Protein AF-A0A150NIN3-F1 (afdb_monomer)

pLDDT: mean 86.8, std 12.87, range [35.53, 97.94]

Radius of gyration: 21.95 Å; Cα contacts (8 Å, |Δi|>4): 196; chains: 1; bounding box: 50×35×61 Å

Foldseek 3Di:
DADPAVLLLLVVLCVVLVHQLCQLQPPLDDSVQSVCRNVVNDDDDPVSVVSSVVSSPDDPVVVVVSVLVNPPVSVLVVQLVVCVVVVNLVSNDVSLPDCVVDPDNLVSLLSVLSSDDLPDEPVRDDPVNVVSLVVLLVVLVVDLEDDPVNLSSLLSNLSRLYPPDDVVSLVSVLNRLLVQLVVCVPDDPVSNLSSLVSLLSSLVSCVSVVVPVVSVVSVVSSVVSCVPVDPPPNVVDPSPD

Structure (mmCIF, N/CA/C/O backbone):
data_AF-A0A150NIN3-F1
#
_entry.id   AF-A0A150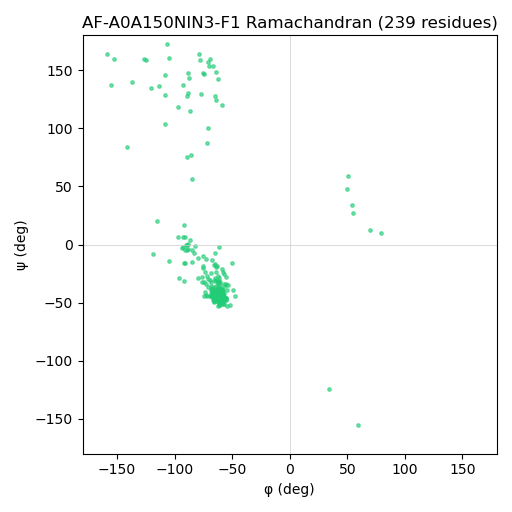NIN3-F1
#
loop_
_atom_site.group_PDB
_atom_site.id
_atom_site.type_symbol
_atom_site.label_atom_id
_atom_site.label_alt_id
_atom_site.label_comp_id
_atom_site.label_asym_id
_atom_site.label_entity_id
_atom_site.label_seq_id
_atom_site.pdbx_PDB_ins_code
_atom_site.Cartn_x
_atom_site.Cartn_y
_atom_site.Cartn_z
_atom_site.occupancy
_atom_site.B_iso_or_equiv
_atom_site.auth_seq_id
_atom_site.auth_comp_id
_atom_site.auth_asym_id
_atom_site.auth_atom_id
_atom_site.pdbx_PDB_model_num
ATOM 1 N N . MET A 1 1 ? -6.132 15.977 18.194 1.00 49.28 1 MET A N 1
ATOM 2 C CA . MET A 1 1 ? -5.987 15.068 19.347 1.00 49.28 1 MET A CA 1
ATOM 3 C C . MET A 1 1 ? -5.179 13.887 18.845 1.00 49.28 1 MET A C 1
ATOM 5 O O . MET A 1 1 ? -5.586 13.279 17.862 1.00 49.28 1 MET A O 1
ATOM 9 N N . GLU A 1 2 ? -3.989 13.684 19.393 1.00 56.25 2 GLU A N 1
ATOM 10 C CA . GLU A 1 2 ? -3.087 12.589 19.027 1.00 56.25 2 GLU A CA 1
ATOM 11 C C . GLU A 1 2 ? -3.489 11.382 19.880 1.00 56.25 2 GLU A C 1
ATOM 13 O O . GLU A 1 2 ? -3.460 11.487 21.107 1.00 56.25 2 GLU A O 1
ATOM 18 N N . PHE A 1 3 ? -3.983 10.306 19.259 1.00 65.06 3 PHE A N 1
ATOM 19 C CA . PHE A 1 3 ? -4.391 9.119 20.005 1.00 65.06 3 PHE A CA 1
ATOM 20 C C . PHE A 1 3 ? -3.196 8.183 20.138 1.00 65.06 3 PHE A C 1
ATOM 22 O O . PHE A 1 3 ? -2.552 7.840 19.150 1.00 65.06 3 PHE A O 1
ATOM 29 N N . LYS A 1 4 ? -2.895 7.767 21.364 1.00 74.69 4 LYS A N 1
ATOM 30 C CA . LYS A 1 4 ? -1.796 6.837 21.662 1.00 74.69 4 LYS A CA 1
ATOM 31 C C . LYS A 1 4 ? -2.254 5.385 21.638 1.00 74.69 4 LYS A C 1
ATOM 33 O O . LYS A 1 4 ? -1.429 4.474 21.581 1.00 74.69 4 LYS A O 1
ATOM 38 N N . HIS A 1 5 ? -3.567 5.161 21.686 1.00 84.06 5 HIS A N 1
ATOM 39 C CA . HIS A 1 5 ? -4.160 3.835 21.771 1.00 84.06 5 HIS A CA 1
ATOM 40 C C . HIS A 1 5 ? -5.364 3.704 20.835 1.00 84.06 5 HIS A C 1
ATOM 42 O O . HIS A 1 5 ? -6.213 4.589 20.777 1.00 84.06 5 HIS A O 1
ATOM 48 N N . TYR A 1 6 ? -5.499 2.549 20.171 1.00 86.81 6 TYR A N 1
ATOM 49 C CA . TYR A 1 6 ? -6.629 2.258 19.275 1.00 86.81 6 TYR A CA 1
ATOM 50 C C . TYR A 1 6 ? -8.004 2.414 19.942 1.00 86.81 6 TYR A C 1
ATOM 52 O O . TYR A 1 6 ? -8.983 2.739 19.273 1.00 86.81 6 TYR A O 1
ATOM 60 N N . GLY A 1 7 ? -8.089 2.224 21.261 1.00 91.75 7 GLY A N 1
ATOM 61 C CA . GLY A 1 7 ? -9.324 2.457 22.002 1.00 91.75 7 GLY A CA 1
ATOM 62 C C . GLY A 1 7 ? -9.798 3.910 21.949 1.00 91.75 7 GLY A C 1
ATOM 63 O O . GLY A 1 7 ? -10.998 4.154 21.893 1.00 91.75 7 GLY A O 1
ATOM 64 N N . GLU A 1 8 ? -8.897 4.884 21.877 1.00 90.50 8 GLU A N 1
ATOM 65 C CA . GLU A 1 8 ? -9.279 6.297 21.805 1.00 90.50 8 GLU A CA 1
ATOM 66 C C . GLU A 1 8 ? -9.887 6.647 20.427 1.00 90.50 8 GLU A C 1
ATOM 68 O O . GLU A 1 8 ? -10.767 7.505 20.330 1.00 90.50 8 GLU A O 1
ATOM 73 N N . ILE A 1 9 ? -9.503 5.918 19.369 1.00 88.56 9 ILE A N 1
ATOM 74 C CA . ILE A 1 9 ? -10.160 5.983 18.051 1.00 88.56 9 ILE A CA 1
ATOM 75 C C . ILE A 1 9 ? -11.582 5.422 18.148 1.00 88.56 9 ILE A C 1
ATOM 77 O O . ILE A 1 9 ? -12.529 6.057 17.686 1.00 88.56 9 ILE A O 1
ATOM 81 N N . VAL A 1 10 ? -11.747 4.267 18.801 1.00 92.12 10 VAL A N 1
ATOM 82 C CA . VAL A 1 10 ? -13.060 3.649 19.061 1.00 92.12 10 VAL A CA 1
ATOM 83 C C . VAL 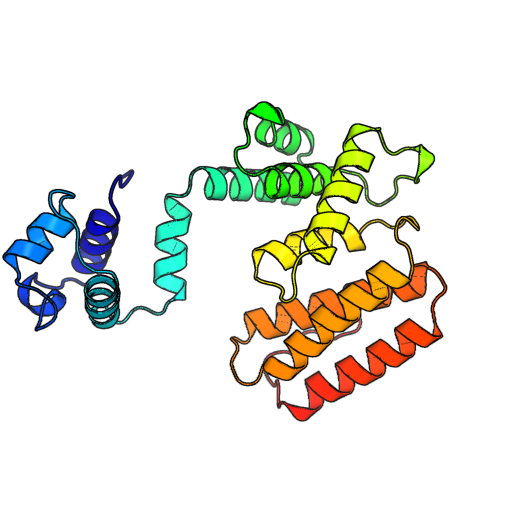A 1 10 ? -13.957 4.580 19.880 1.00 92.12 10 VAL A C 1
ATOM 85 O O . VAL A 1 10 ? -15.124 4.757 19.534 1.00 92.12 10 VAL A O 1
ATOM 88 N N . TYR A 1 11 ? -13.405 5.251 20.894 1.00 93.62 11 TYR A N 1
ATOM 89 C CA . TYR A 1 11 ? -14.106 6.277 21.665 1.00 93.62 11 TYR A CA 1
ATOM 90 C C . TYR A 1 11 ? -14.618 7.394 20.762 1.00 93.62 11 TYR A C 1
ATOM 92 O O . TYR A 1 11 ? -15.801 7.730 20.817 1.00 93.62 11 TYR A O 1
ATOM 100 N N . LYS A 1 12 ? -13.740 7.954 19.920 1.00 90.62 12 LYS A N 1
ATOM 101 C CA . LYS A 1 12 ? -14.103 9.038 19.007 1.00 90.62 12 LYS A CA 1
ATOM 102 C C . LYS A 1 12 ? -15.236 8.616 18.077 1.00 90.62 12 LYS A C 1
ATOM 104 O O . LYS A 1 12 ? -16.255 9.295 18.043 1.00 90.62 12 LYS A O 1
ATOM 109 N N . ILE A 1 13 ? -15.103 7.471 17.409 1.00 91.50 13 ILE A N 1
ATOM 110 C CA . ILE A 1 13 ? -16.146 6.933 16.525 1.00 91.50 13 ILE A CA 1
ATOM 111 C C . ILE A 1 13 ? -17.472 6.789 17.280 1.00 91.50 13 ILE A C 1
ATOM 113 O O . ILE A 1 13 ? -18.515 7.236 16.804 1.00 91.50 13 ILE A O 1
ATOM 117 N N . ARG A 1 14 ? -17.441 6.196 18.479 1.00 94.62 14 ARG A N 1
ATOM 118 C CA . ARG A 1 14 ? -18.637 6.003 19.302 1.00 94.62 14 ARG A CA 1
ATOM 119 C C . ARG A 1 14 ? -19.306 7.333 19.656 1.00 94.62 14 ARG A C 1
ATOM 121 O O . ARG A 1 14 ? -20.534 7.410 19.642 1.00 94.62 14 ARG A O 1
ATOM 128 N N . GLN A 1 15 ? -18.519 8.362 19.988 1.00 94.81 15 GLN A N 1
ATOM 129 C CA . GLN A 1 15 ? -19.029 9.712 20.251 1.00 94.81 15 GLN A CA 1
ATOM 130 C C . GLN A 1 15 ? -19.624 10.351 18.994 1.00 94.81 15 GLN A C 1
ATOM 132 O O . GLN A 1 15 ? -20.746 10.844 19.058 1.00 94.81 15 GLN A O 1
ATOM 137 N N . ASP A 1 16 ? -18.937 10.272 17.855 1.00 91.75 16 ASP A N 1
ATOM 138 C CA . ASP A 1 16 ? -19.404 10.826 16.577 1.00 91.75 16 ASP A CA 1
ATOM 139 C C . ASP A 1 16 ? -20.727 10.172 16.123 1.00 91.75 16 ASP A C 1
ATOM 141 O O . ASP A 1 16 ? -21.566 10.808 15.483 1.00 91.75 16 ASP A O 1
ATOM 145 N N . ARG A 1 17 ? -20.958 8.909 16.508 1.00 92.00 17 ARG A N 1
ATOM 146 C CA . ARG A 1 17 ? -22.204 8.159 16.269 1.00 92.00 17 ARG A CA 1
ATOM 147 C C . ARG A 1 17 ? -23.271 8.330 17.356 1.00 92.00 17 ARG A C 1
ATOM 149 O O . ARG A 1 17 ? -24.340 7.741 17.233 1.00 92.00 17 ARG A O 1
ATOM 156 N N . ASN A 1 18 ? -23.015 9.120 18.399 1.00 95.31 18 ASN A N 1
ATOM 157 C CA . ASN A 1 18 ? -23.909 9.304 19.551 1.00 95.31 18 ASN A CA 1
ATOM 158 C C . ASN A 1 18 ? -24.324 7.986 20.237 1.00 95.31 18 ASN A C 1
ATOM 160 O O . ASN A 1 18 ? -25.439 7.865 20.740 1.00 95.31 18 ASN A O 1
ATOM 164 N N . MET A 1 19 ? -23.431 6.995 20.271 1.00 96.56 19 MET A N 1
ATOM 165 C CA . MET A 1 19 ? -23.717 5.683 20.854 1.00 96.56 19 MET A CA 1
ATOM 166 C C . MET A 1 19 ? -23.311 5.612 22.327 1.00 96.56 19 MET A C 1
ATOM 168 O O . MET A 1 19 ? -22.219 6.029 22.739 1.00 96.56 19 MET A O 1
ATOM 172 N N . SER A 1 20 ? -24.163 5.007 23.147 1.00 97.06 20 SER A N 1
ATOM 173 C CA . SER A 1 20 ? -23.820 4.658 24.522 1.00 97.06 20 SER A CA 1
ATOM 174 C C . SER A 1 20 ? -22.786 3.527 24.568 1.00 97.06 20 SER A C 1
ATOM 176 O O . SER A 1 20 ? -22.640 2.732 23.637 1.00 97.06 20 SER A O 1
ATOM 178 N N . LEU A 1 21 ? -22.084 3.405 25.699 1.00 97.62 21 LEU A N 1
ATOM 179 C CA . LEU A 1 21 ? -21.191 2.266 25.944 1.00 97.62 21 LEU A CA 1
ATOM 180 C C . LEU A 1 21 ? -21.934 0.929 25.855 1.00 97.62 21 LEU A C 1
ATOM 182 O O . LEU A 1 21 ? -21.351 -0.054 25.422 1.00 97.62 21 LEU A O 1
ATOM 186 N N . LYS A 1 22 ? -23.207 0.876 26.266 1.00 96.94 22 LYS A N 1
ATOM 187 C CA . LYS A 1 22 ? -24.001 -0.358 26.235 1.00 96.94 22 LYS A CA 1
ATOM 188 C C . LYS A 1 22 ? -24.308 -0.789 24.802 1.00 96.94 22 LYS A C 1
ATOM 190 O O . LYS A 1 22 ? -24.160 -1.964 24.492 1.00 96.94 22 LYS A O 1
ATOM 195 N N . GLU A 1 23 ? -24.693 0.152 23.944 1.00 96.12 23 GLU A N 1
ATOM 196 C CA . GLU A 1 23 ? -24.975 -0.118 22.528 1.00 96.12 23 GLU A CA 1
ATOM 197 C C . GLU A 1 23 ? -23.711 -0.550 21.782 1.00 96.12 23 GLU A C 1
ATOM 199 O O . GLU A 1 23 ? -23.710 -1.584 21.120 1.00 96.12 23 GLU A O 1
ATOM 204 N N . ALA A 1 24 ? -22.612 0.191 21.953 1.00 96.06 24 ALA A N 1
ATOM 205 C CA . ALA A 1 24 ? -21.341 -0.121 21.303 1.00 96.06 24 ALA A CA 1
ATOM 206 C C . ALA A 1 24 ? -20.715 -1.427 21.813 1.00 96.06 24 ALA A C 1
ATOM 208 O O . ALA A 1 24 ? -20.127 -2.179 21.043 1.00 96.06 24 ALA A O 1
ATOM 209 N N . ALA A 1 25 ? -20.852 -1.731 23.105 1.00 96.38 25 ALA A N 1
ATOM 210 C CA . ALA A 1 25 ? -20.340 -2.975 23.663 1.00 96.38 25 ALA A CA 1
ATOM 211 C C . ALA A 1 25 ? -21.185 -4.182 23.224 1.00 96.38 25 ALA A C 1
ATOM 213 O O . ALA A 1 25 ? -20.624 -5.201 22.815 1.00 96.38 25 ALA A O 1
ATOM 214 N N . GLY A 1 26 ? -22.524 -4.055 23.245 1.00 93.81 26 GLY A N 1
ATOM 215 C CA . GLY A 1 26 ? -23.498 -5.156 23.157 1.00 93.81 26 GLY A CA 1
ATOM 216 C C . GLY A 1 26 ? -22.985 -6.425 23.842 1.00 93.81 26 GLY A C 1
ATOM 217 O O . GLY A 1 26 ? -22.569 -6.353 24.993 1.00 93.81 26 GLY A O 1
ATOM 218 N N . ASP A 1 27 ? -22.944 -7.545 23.117 1.00 94.94 27 ASP A N 1
ATOM 219 C CA . ASP A 1 27 ? -22.473 -8.825 23.677 1.00 94.94 27 ASP A CA 1
ATOM 220 C C . ASP A 1 27 ? -20.966 -9.093 23.506 1.00 94.94 27 ASP A C 1
ATOM 222 O O . ASP A 1 27 ? -20.451 -10.076 24.032 1.00 94.94 27 ASP A O 1
ATOM 226 N N . ALA A 1 28 ? -20.239 -8.216 22.804 1.00 95.50 28 ALA A N 1
ATOM 227 C CA . ALA A 1 28 ? -18.820 -8.421 22.493 1.00 95.50 28 ALA A CA 1
ATOM 228 C C . ALA A 1 28 ? -17.928 -8.222 23.731 1.00 95.50 28 ALA A C 1
ATOM 230 O O . ALA A 1 28 ? -16.883 -8.854 23.895 1.00 95.50 28 ALA A O 1
ATOM 231 N N . ILE A 1 29 ? -18.322 -7.298 24.613 1.00 97.25 29 ILE A N 1
ATOM 232 C CA . ILE A 1 29 ? -17.564 -6.927 25.807 1.00 97.25 29 ILE A CA 1
ATOM 233 C C . ILE A 1 29 ? -18.483 -6.275 26.847 1.00 97.25 29 ILE A C 1
ATOM 235 O O . ILE A 1 29 ? -19.581 -5.829 26.535 1.00 97.25 29 ILE A O 1
ATOM 239 N N . THR A 1 30 ? -18.047 -6.171 28.105 1.00 97.50 30 THR A N 1
ATOM 240 C CA . THR A 1 30 ? -18.794 -5.389 29.101 1.00 97.50 30 THR A CA 1
ATOM 241 C C . THR A 1 30 ? -18.613 -3.879 28.866 1.00 97.50 30 THR A C 1
ATOM 243 O O . THR A 1 30 ? -17.509 -3.448 28.516 1.00 97.50 30 THR A O 1
ATOM 246 N N . PRO A 1 31 ? -19.629 -3.033 29.144 1.00 97.50 31 PRO A N 1
ATOM 247 C CA . PRO A 1 31 ? -19.510 -1.575 29.005 1.00 97.50 31 PRO A CA 1
ATOM 248 C C . PRO A 1 31 ? -18.341 -0.970 29.800 1.00 97.50 31 PRO A C 1
ATOM 250 O O . PRO A 1 31 ? -17.704 -0.016 29.357 1.00 97.50 31 PRO A O 1
ATOM 253 N N . ASN A 1 32 ? -18.025 -1.543 30.967 1.00 97.44 32 ASN A N 1
ATOM 254 C CA . ASN A 1 32 ? -16.895 -1.109 31.787 1.00 97.44 32 ASN A CA 1
ATOM 255 C C . ASN A 1 32 ? -15.548 -1.428 31.122 1.00 97.44 32 ASN A C 1
ATOM 257 O O . ASN A 1 32 ? -14.650 -0.588 31.109 1.00 97.44 32 ASN A O 1
ATOM 261 N N . ASN A 1 33 ? -15.407 -2.619 30.536 1.00 96.75 33 ASN A N 1
ATOM 262 C CA . ASN A 1 33 ? -14.182 -2.991 29.836 1.00 96.75 33 ASN A CA 1
ATOM 263 C C . ASN A 1 33 ? -14.022 -2.209 28.525 1.00 96.75 33 ASN A C 1
ATOM 265 O O . ASN A 1 33 ? -12.905 -1.785 28.235 1.00 96.75 33 ASN A O 1
ATOM 269 N N . LEU A 1 34 ? -15.115 -1.924 27.801 1.00 97.69 34 LEU A N 1
ATOM 270 C CA . LEU A 1 34 ? -15.089 -1.002 26.660 1.00 97.69 34 LEU A CA 1
ATOM 271 C C . LEU A 1 34 ? -14.608 0.390 27.089 1.00 97.69 34 LEU A C 1
ATOM 273 O O . LEU A 1 34 ? -13.675 0.914 26.498 1.00 97.69 34 LEU A O 1
ATOM 277 N N . SER A 1 35 ? -15.161 0.952 28.168 1.00 97.44 35 SER A N 1
ATOM 278 C CA . SER A 1 35 ? -14.742 2.258 28.709 1.00 97.44 35 SER A CA 1
ATOM 279 C C . SER A 1 35 ? -13.259 2.295 29.090 1.00 97.44 35 SER A C 1
ATOM 281 O O . SER A 1 35 ? -12.574 3.291 28.863 1.00 97.44 35 SER A O 1
ATOM 283 N N . ARG A 1 36 ? -12.732 1.208 29.666 1.00 97.62 36 ARG A N 1
ATOM 284 C CA . ARG A 1 36 ? -11.302 1.096 29.984 1.00 97.62 36 ARG A CA 1
ATOM 285 C C . ARG A 1 36 ? -10.445 1.012 28.724 1.00 97.62 36 ARG A C 1
ATOM 287 O O . ARG A 1 36 ? -9.425 1.690 28.670 1.00 97.62 36 ARG A O 1
ATOM 294 N N . PHE A 1 37 ? -10.854 0.216 27.737 1.00 96.94 37 PHE A N 1
ATOM 295 C CA . PHE A 1 37 ? -10.174 0.130 26.445 1.00 96.94 37 PHE A CA 1
ATOM 296 C C . PHE A 1 37 ? -10.146 1.493 25.748 1.00 96.94 37 PHE A C 1
ATOM 298 O O . PHE A 1 37 ? -9.079 1.961 25.368 1.00 96.94 37 PHE A O 1
ATOM 305 N N . GLU A 1 38 ? -11.289 2.177 25.700 1.00 95.62 38 GLU A N 1
ATOM 306 C CA . GLU A 1 38 ? -11.461 3.509 25.115 1.00 95.62 38 GLU A CA 1
ATOM 307 C C . GLU A 1 38 ? -10.555 4.588 25.722 1.00 95.62 38 GLU A C 1
ATOM 309 O O . GLU A 1 38 ? -10.220 5.565 25.062 1.00 95.62 38 GLU A O 1
ATOM 314 N N . LYS A 1 39 ? -10.131 4.395 26.974 1.00 94.81 39 LYS A N 1
ATOM 315 C CA . LYS A 1 39 ? -9.220 5.286 27.708 1.00 94.81 39 LYS A CA 1
ATOM 316 C C . LYS A 1 39 ? -7.756 4.828 27.674 1.00 94.81 39 LYS A C 1
ATOM 318 O O . LYS A 1 39 ? -6.949 5.355 28.433 1.00 94.81 39 LYS A O 1
ATOM 323 N N . GLY A 1 40 ? -7.425 3.788 26.905 1.00 93.38 40 GLY A N 1
ATOM 324 C CA . GLY A 1 40 ? -6.082 3.197 26.879 1.00 93.38 40 GLY A CA 1
ATOM 325 C C . GLY A 1 40 ? -5.692 2.434 28.155 1.00 93.38 40 GLY A C 1
ATOM 326 O O . GLY A 1 40 ? -4.529 2.097 28.345 1.00 93.38 40 GLY A O 1
ATOM 327 N N . LEU A 1 41 ? -6.647 2.140 29.046 1.00 94.88 41 LEU A N 1
ATOM 328 C CA . LEU A 1 41 ? -6.417 1.486 30.347 1.00 94.88 41 LEU A CA 1
ATOM 329 C C . LEU A 1 41 ? -6.563 -0.045 30.300 1.00 94.88 41 LEU A C 1
ATOM 331 O O . LEU A 1 41 ? -6.447 -0.721 31.330 1.00 94.88 41 LEU A O 1
ATOM 335 N N . ALA A 1 42 ? -6.916 -0.593 29.141 1.00 94.44 42 ALA A N 1
ATOM 336 C CA . ALA A 1 42 ? -7.045 -2.021 28.894 1.00 94.44 42 ALA A CA 1
A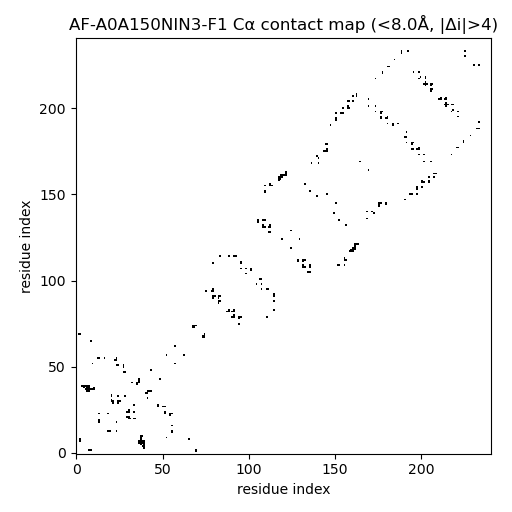TOM 337 C C . ALA A 1 42 ? -6.784 -2.320 27.415 1.00 94.44 42 ALA A C 1
ATOM 339 O O . ALA A 1 42 ? -6.918 -1.442 26.568 1.00 94.44 42 ALA A O 1
ATOM 340 N N . THR A 1 43 ? -6.455 -3.572 27.115 1.00 94.56 43 THR A N 1
ATOM 341 C CA . THR A 1 43 ? -6.440 -4.116 25.755 1.00 94.56 43 THR A CA 1
ATOM 342 C C . THR A 1 43 ? -7.655 -5.018 25.547 1.00 94.56 43 THR A C 1
ATOM 344 O O . THR A 1 43 ? -8.270 -5.488 26.508 1.00 94.56 43 THR A O 1
ATOM 347 N N . VAL A 1 44 ? -8.009 -5.261 24.288 1.00 94.94 44 VAL A N 1
ATOM 348 C CA . VAL A 1 44 ? -9.054 -6.215 23.896 1.00 94.94 44 VAL A CA 1
ATOM 349 C C . VAL A 1 44 ? -8.481 -7.229 22.913 1.00 94.94 44 VAL A C 1
ATOM 351 O O . VAL A 1 44 ? -7.454 -6.977 22.281 1.00 94.94 44 VAL A O 1
ATOM 354 N N . LYS A 1 45 ? -9.133 -8.388 22.793 1.00 95.69 45 LYS A N 1
ATOM 355 C CA . LYS A 1 45 ? -8.794 -9.366 21.753 1.00 95.69 45 LYS A CA 1
ATOM 356 C C . LYS A 1 45 ? -9.130 -8.793 20.375 1.00 95.69 45 LYS A C 1
ATOM 358 O O . LYS A 1 45 ? -10.035 -7.972 20.256 1.00 95.69 45 LYS A O 1
ATOM 363 N N . VAL A 1 46 ? -8.426 -9.263 19.346 1.00 93.00 46 VAL A N 1
ATOM 364 C CA . VAL A 1 46 ? -8.632 -8.817 17.958 1.00 93.00 46 VAL A CA 1
ATOM 365 C C . VAL A 1 46 ? -10.067 -9.085 17.491 1.00 93.00 46 VAL A C 1
ATOM 367 O O . VAL A 1 46 ? -10.694 -8.181 16.951 1.00 93.00 46 VAL A O 1
ATOM 370 N N . ASP A 1 47 ? -10.624 -10.264 17.781 1.00 94.81 47 ASP A N 1
ATOM 371 C CA . ASP A 1 47 ? -12.014 -10.586 17.417 1.00 94.81 47 ASP A CA 1
ATOM 372 C C . ASP A 1 47 ? -13.000 -9.607 18.068 1.00 94.81 47 ASP A C 1
ATOM 374 O O . ASP A 1 47 ? -13.823 -8.997 17.392 1.00 94.81 47 ASP A O 1
ATOM 378 N N . THR A 1 48 ? -12.828 -9.347 19.369 1.00 95.12 48 THR A N 1
ATOM 379 C CA . THR A 1 48 ? -13.629 -8.362 20.108 1.00 95.12 48 THR A CA 1
ATOM 380 C C . THR A 1 48 ? -13.500 -6.957 19.517 1.00 95.12 48 THR A C 1
ATOM 382 O O . THR A 1 48 ? -14.479 -6.218 19.472 1.00 95.12 48 THR A O 1
ATOM 385 N N . PHE A 1 49 ? -12.310 -6.566 19.055 1.00 92.56 49 PHE A N 1
ATOM 386 C CA . PHE A 1 49 ? -12.097 -5.272 18.410 1.00 92.56 49 PHE A CA 1
ATOM 387 C C . PHE A 1 49 ? -12.939 -5.133 17.136 1.00 92.56 49 PHE A C 1
ATOM 389 O O . PHE A 1 49 ? -13.667 -4.150 16.994 1.00 92.56 49 PHE A O 1
ATOM 396 N N . PHE A 1 50 ? -12.901 -6.127 16.246 1.00 90.25 50 PHE A N 1
ATOM 397 C CA . PHE A 1 50 ? -13.698 -6.106 15.017 1.00 90.25 50 PHE A CA 1
ATOM 398 C C . PHE A 1 50 ? -15.203 -6.234 15.282 1.00 90.25 50 PHE A C 1
ATOM 400 O O . PHE A 1 50 ? -15.992 -5.559 14.621 1.00 90.25 50 PHE A O 1
ATOM 407 N N . GLU A 1 51 ? -15.617 -7.011 16.285 1.00 92.88 51 GLU A N 1
ATOM 408 C CA . GLU A 1 51 ? -17.018 -7.070 16.717 1.00 92.88 51 GLU A CA 1
ATOM 409 C C . GLU A 1 51 ? -17.528 -5.707 17.207 1.00 92.88 51 GLU A C 1
ATOM 411 O O . GLU A 1 51 ? -18.644 -5.316 16.863 1.00 92.88 51 GLU A O 1
ATOM 416 N N . ILE A 1 52 ? -16.722 -4.948 17.960 1.00 93.25 52 ILE A N 1
ATOM 417 C CA . ILE A 1 52 ? -17.068 -3.574 18.363 1.00 93.25 52 ILE A CA 1
ATOM 418 C C . ILE A 1 52 ? -17.191 -2.675 17.127 1.00 93.25 52 ILE A C 1
ATOM 420 O O . ILE A 1 52 ? -18.192 -1.974 16.987 1.00 93.25 52 ILE A O 1
ATOM 424 N N . LEU A 1 53 ? -16.213 -2.712 16.212 1.00 89.75 53 LEU A N 1
ATOM 425 C CA . LEU A 1 53 ? -16.237 -1.883 15.000 1.00 89.75 53 LEU A CA 1
ATOM 426 C C . LEU A 1 53 ? -17.469 -2.154 14.128 1.00 89.75 53 LEU A C 1
ATOM 428 O O . LEU A 1 53 ? -18.069 -1.207 13.620 1.00 89.75 53 LEU A O 1
ATOM 432 N N . SER A 1 54 ? -17.900 -3.415 14.021 1.00 90.62 54 SER A N 1
ATOM 433 C CA . SER A 1 54 ? -19.086 -3.802 13.241 1.00 90.62 54 SER A CA 1
ATOM 434 C C . SER A 1 54 ? -20.383 -3.124 13.708 1.00 90.62 54 SER A C 1
ATOM 436 O O . SER A 1 54 ? -21.332 -2.996 12.937 1.00 90.62 54 SER A O 1
ATOM 438 N N . LYS A 1 55 ? -20.425 -2.629 14.953 1.00 91.56 55 LYS A N 1
ATOM 439 C CA . LYS A 1 55 ? -21.599 -1.959 15.534 1.00 91.56 55 LYS A CA 1
ATOM 440 C C . LYS A 1 55 ? -21.686 -0.478 15.203 1.00 91.56 55 LYS A C 1
ATOM 442 O O . LYS A 1 55 ? -22.743 0.115 15.394 1.00 91.56 55 LYS A O 1
ATOM 447 N N . PHE A 1 56 ? -20.608 0.128 14.711 1.00 90.56 56 PHE A N 1
ATOM 448 C CA . PHE A 1 56 ? -20.576 1.559 14.408 1.00 90.56 56 PHE A CA 1
ATOM 449 C C . PHE A 1 56 ? -21.181 1.926 13.055 1.00 90.56 56 PHE A C 1
ATOM 451 O O . PHE A 1 56 ? -21.230 3.116 12.730 1.00 90.56 56 PHE A O 1
ATOM 458 N N . ASN A 1 57 ? -21.652 0.932 12.289 1.00 85.81 57 ASN A N 1
ATOM 459 C CA . ASN A 1 57 ? -22.205 1.124 10.950 1.00 85.81 57 ASN A CA 1
ATOM 460 C C . ASN A 1 57 ? -21.255 1.970 10.078 1.00 85.81 57 ASN A C 1
ATOM 462 O O . ASN A 1 57 ? -21.646 2.994 9.514 1.00 85.81 57 ASN A O 1
ATOM 466 N N . LEU A 1 58 ? -19.976 1.589 10.099 1.00 84.06 58 LEU A N 1
ATOM 467 C CA . LEU A 1 58 ? -18.896 2.166 9.305 1.00 84.06 58 LEU A CA 1
ATOM 468 C C . LEU A 1 58 ? -18.480 1.170 8.233 1.00 84.06 58 LEU A C 1
ATOM 470 O O . LEU A 1 58 ? -18.434 -0.034 8.503 1.00 84.06 58 LEU A O 1
ATOM 474 N N . ASP A 1 59 ? -18.098 1.692 7.076 1.00 82.94 59 ASP A N 1
ATOM 475 C CA . ASP A 1 59 ? -17.361 0.910 6.097 1.00 82.94 59 ASP A CA 1
ATOM 476 C C . ASP A 1 59 ? -15.885 0.808 6.520 1.00 82.94 59 ASP A C 1
ATOM 478 O O . ASP A 1 59 ? -15.369 1.604 7.316 1.00 82.94 59 ASP A O 1
ATOM 482 N N . VAL A 1 60 ? -15.174 -0.200 6.012 1.00 74.88 60 VAL A N 1
ATOM 483 C CA . VAL A 1 60 ? -13.756 -0.429 6.358 1.00 74.88 60 VAL A CA 1
ATOM 484 C C . VAL A 1 60 ? -12.897 0.777 5.955 1.00 74.88 60 VAL A C 1
ATOM 486 O O . VAL A 1 60 ? -11.927 1.119 6.637 1.00 74.88 60 VAL A O 1
ATOM 489 N N . GLU A 1 61 ? -13.282 1.453 4.878 1.00 79.31 61 GLU A N 1
ATOM 490 C CA . GLU A 1 61 ? -12.679 2.676 4.365 1.00 79.31 61 GLU A CA 1
ATOM 491 C C . GLU A 1 61 ? -12.745 3.832 5.376 1.00 79.31 61 GLU A C 1
ATOM 493 O O . GLU A 1 61 ? -11.757 4.554 5.535 1.00 79.31 61 GLU A O 1
ATOM 498 N N . ASP A 1 62 ? -13.849 3.974 6.119 1.00 82.31 62 ASP A N 1
ATOM 499 C CA . ASP A 1 62 ? -13.992 5.019 7.142 1.00 82.31 62 ASP A CA 1
ATOM 500 C C . ASP A 1 62 ? -12.967 4.826 8.266 1.00 82.31 62 ASP A C 1
ATOM 502 O O . ASP A 1 62 ? -12.345 5.772 8.761 1.00 82.31 62 ASP A O 1
ATOM 506 N N . PHE A 1 63 ? -12.763 3.568 8.662 1.00 77.31 63 PHE A N 1
ATOM 507 C CA . PHE A 1 63 ? -11.787 3.216 9.683 1.00 77.31 63 PHE A CA 1
ATOM 508 C C . PHE A 1 63 ? -10.350 3.458 9.200 1.00 77.31 63 PHE A C 1
ATOM 510 O O . PHE A 1 63 ? -9.529 3.999 9.946 1.00 77.31 63 PHE A O 1
ATOM 517 N N . ALA A 1 64 ? -10.049 3.115 7.945 1.00 78.56 64 ALA A N 1
ATOM 518 C CA . ALA A 1 64 ? -8.740 3.359 7.348 1.00 78.56 64 ALA A CA 1
ATOM 519 C C . ALA A 1 64 ? -8.378 4.856 7.325 1.00 78.56 64 ALA A C 1
ATOM 521 O O . ALA A 1 64 ? -7.232 5.212 7.609 1.00 78.56 64 ALA A O 1
ATOM 522 N N . GLU A 1 65 ? -9.336 5.748 7.053 1.00 78.31 65 GLU A N 1
ATOM 523 C CA . GLU A 1 65 ? -9.068 7.191 7.059 1.00 78.31 65 GLU A CA 1
ATOM 524 C C . GLU A 1 65 ? -8.768 7.720 8.468 1.00 78.31 65 GLU A C 1
ATOM 526 O O . GLU A 1 65 ? -7.843 8.515 8.649 1.00 78.31 65 GLU A O 1
ATOM 531 N N . LEU A 1 66 ? -9.472 7.228 9.490 1.00 77.06 66 LEU A N 1
ATOM 532 C CA . LEU A 1 66 ? -9.202 7.598 10.882 1.00 77.06 66 LEU A CA 1
ATOM 533 C C . LEU A 1 66 ? -7.815 7.150 11.351 1.00 77.06 66 LEU A C 1
ATOM 535 O O . LEU A 1 66 ? -7.138 7.911 12.046 1.00 77.06 66 LEU A O 1
ATOM 539 N N . LEU A 1 67 ? -7.369 5.961 10.936 1.00 75.00 67 LEU A N 1
ATOM 540 C CA . LEU A 1 67 ? -6.003 5.494 11.179 1.00 75.00 67 LEU A CA 1
ATOM 541 C C . LEU A 1 67 ? -4.966 6.370 10.462 1.00 75.00 67 LEU A C 1
ATOM 543 O O . LEU A 1 67 ? -3.973 6.781 11.063 1.00 75.00 67 LEU A O 1
ATOM 547 N N . ASN A 1 68 ? -5.213 6.713 9.196 1.00 70.12 68 ASN A N 1
ATOM 548 C CA . ASN A 1 68 ? -4.304 7.532 8.391 1.00 70.12 68 ASN A CA 1
ATOM 549 C C . ASN A 1 68 ? -4.101 8.947 8.947 1.00 70.12 68 ASN A C 1
ATOM 551 O O . ASN A 1 68 ? -3.070 9.564 8.684 1.00 70.12 68 ASN A O 1
ATOM 555 N N . ILE A 1 69 ? -5.074 9.495 9.681 1.00 66.31 69 ILE A N 1
ATOM 556 C CA . ILE A 1 69 ? -4.931 10.803 10.335 1.00 66.31 69 ILE A CA 1
ATOM 557 C C . ILE A 1 69 ? -3.834 10.773 11.404 1.00 66.31 69 ILE A C 1
ATOM 559 O O . ILE A 1 69 ? -3.333 11.832 11.765 1.00 66.31 69 ILE A O 1
ATOM 563 N N . GLN A 1 70 ? -3.434 9.609 11.907 1.00 66.62 70 GLN A N 1
ATOM 564 C CA . GLN A 1 70 ? -2.522 9.505 13.052 1.00 66.62 70 GLN A CA 1
ATOM 565 C C . GLN A 1 70 ? -1.215 8.789 12.757 1.00 66.62 70 GLN A C 1
ATOM 567 O O . GLN A 1 70 ? -0.305 8.814 13.579 1.00 66.62 70 GLN A O 1
ATOM 572 N N . ASP A 1 71 ? -1.105 8.191 11.578 1.00 78.00 71 ASP A N 1
ATOM 573 C CA . ASP A 1 71 ? 0.146 7.653 11.074 1.00 78.00 71 ASP A CA 1
ATOM 574 C C . ASP A 1 71 ? 1.088 8.815 10.713 1.00 78.00 71 ASP A C 1
ATOM 576 O O . ASP A 1 71 ? 0.927 9.437 9.665 1.00 78.00 71 ASP A O 1
ATOM 580 N N . GLU A 1 72 ? 2.058 9.140 11.576 1.00 80.31 72 GLU A N 1
ATOM 581 C CA . GLU A 1 72 ? 3.063 10.187 11.315 1.00 80.31 72 GLU A CA 1
ATOM 582 C C . GLU A 1 72 ? 3.802 9.956 9.988 1.00 80.31 72 GLU A C 1
ATOM 584 O O . GLU A 1 72 ? 4.049 10.899 9.229 1.00 80.31 72 GLU A O 1
ATOM 589 N N . VAL A 1 73 ? 4.115 8.696 9.668 1.00 82.12 73 VAL A N 1
ATOM 590 C CA . VAL A 1 73 ? 4.759 8.325 8.403 1.00 82.12 73 VAL A CA 1
ATOM 591 C C . VAL A 1 73 ? 3.780 8.536 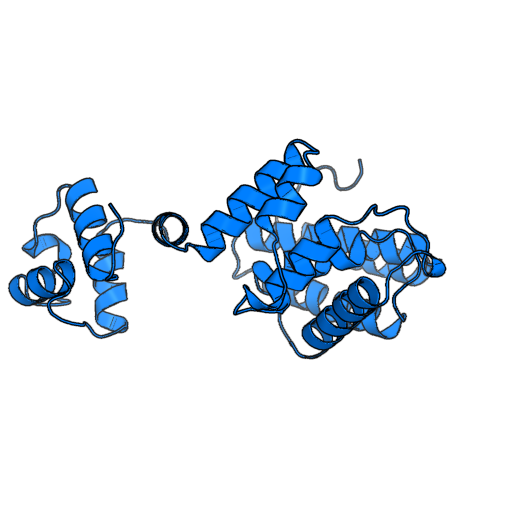7.251 1.00 82.12 73 VAL A C 1
ATOM 593 O O . VAL A 1 73 ? 4.129 9.154 6.244 1.00 82.12 73 VAL A O 1
ATOM 596 N N . GLY A 1 74 ? 2.529 8.112 7.418 1.00 83.44 74 GLY A N 1
ATOM 597 C CA . GLY A 1 74 ? 1.436 8.369 6.481 1.00 83.44 74 GLY A CA 1
ATOM 598 C C . GLY A 1 74 ? 1.213 9.861 6.218 1.00 83.44 74 GLY A C 1
ATOM 599 O O . GLY A 1 74 ? 1.064 10.277 5.067 1.00 83.44 74 GLY A O 1
ATOM 600 N N . GLN A 1 75 ? 1.272 10.703 7.250 1.00 86.00 75 GLN A N 1
ATOM 601 C CA . GLN A 1 75 ? 1.203 12.156 7.121 1.00 86.00 75 GLN A CA 1
ATOM 602 C C . GLN A 1 75 ? 2.415 12.715 6.376 1.00 86.00 75 GLN A C 1
ATOM 604 O O . GLN A 1 75 ? 2.239 13.540 5.476 1.00 86.00 75 GLN A O 1
ATOM 609 N N . ARG A 1 76 ? 3.631 12.254 6.695 1.00 90.44 76 ARG A N 1
ATOM 610 C CA . ARG A 1 76 ? 4.859 12.633 5.977 1.00 90.44 76 ARG A CA 1
ATOM 611 C C . ARG A 1 76 ? 4.743 12.296 4.488 1.00 90.44 76 ARG A C 1
ATOM 613 O O . ARG A 1 76 ? 5.038 13.146 3.649 1.00 90.44 76 ARG A O 1
ATOM 620 N N . ILE A 1 77 ? 4.231 11.111 4.150 1.00 89.69 77 ILE A N 1
ATOM 621 C CA . ILE A 1 77 ? 3.960 10.682 2.768 1.00 89.69 77 ILE A CA 1
ATOM 622 C C . ILE A 1 77 ? 2.911 11.588 2.104 1.00 89.69 77 ILE A C 1
ATOM 624 O O . ILE A 1 77 ? 3.140 12.066 0.994 1.00 89.69 77 ILE A O 1
ATOM 628 N N . LYS A 1 78 ? 1.789 11.890 2.775 1.00 89.06 78 LYS A N 1
ATOM 629 C CA . LYS A 1 78 ? 0.753 12.810 2.258 1.00 89.06 78 LYS A CA 1
ATOM 630 C C . LYS A 1 78 ? 1.331 14.206 1.984 1.00 89.06 78 LYS A C 1
ATOM 632 O O . LYS A 1 78 ? 1.055 14.802 0.943 1.00 89.06 78 LYS A O 1
ATOM 637 N N . GLN A 1 79 ? 2.158 14.737 2.885 1.00 92.25 79 GLN A N 1
ATOM 638 C CA . GLN A 1 79 ? 2.825 16.031 2.703 1.00 92.25 79 GLN A CA 1
ATOM 639 C C . GLN A 1 79 ? 3.808 16.009 1.529 1.00 92.25 79 GLN A C 1
ATOM 641 O O . GLN A 1 79 ? 3.842 16.961 0.747 1.00 92.25 79 GLN A O 1
ATOM 646 N N . PHE A 1 80 ? 4.570 14.924 1.382 1.00 94.06 80 PHE A N 1
ATOM 647 C CA . PHE A 1 80 ? 5.480 14.718 0.261 1.00 94.06 80 PHE A CA 1
ATOM 648 C C . PHE A 1 80 ? 4.724 14.672 -1.076 1.00 94.06 80 PHE A C 1
ATOM 650 O O . PHE A 1 80 ? 5.053 15.422 -1.996 1.00 94.06 80 PHE A O 1
ATOM 657 N N . ALA A 1 81 ? 3.660 13.868 -1.169 1.00 90.69 81 ALA A N 1
ATOM 658 C CA . ALA A 1 81 ? 2.829 13.761 -2.368 1.00 90.69 81 ALA A CA 1
ATOM 659 C C . ALA A 1 81 ? 2.198 15.112 -2.753 1.00 90.69 81 ALA A C 1
ATOM 661 O O . ALA A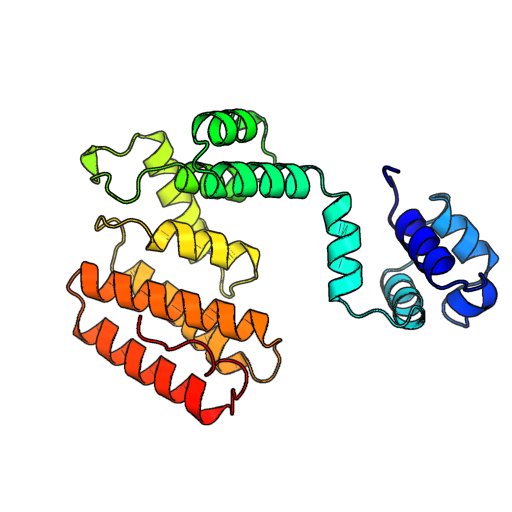 1 81 ? 2.190 15.488 -3.924 1.00 90.69 81 ALA A O 1
ATOM 662 N N . ASN A 1 82 ? 1.746 15.889 -1.763 1.00 93.31 82 ASN A N 1
ATOM 663 C CA . ASN A 1 82 ? 1.232 17.245 -1.970 1.00 93.31 82 ASN A CA 1
ATOM 664 C C . ASN A 1 82 ? 2.295 18.237 -2.471 1.00 93.31 82 ASN A C 1
ATOM 666 O O . ASN A 1 82 ? 1.954 19.200 -3.156 1.00 93.31 82 ASN A O 1
ATOM 670 N N . ALA A 1 83 ? 3.566 18.056 -2.104 1.00 94.19 83 ALA A N 1
ATOM 671 C CA . ALA A 1 83 ? 4.654 18.875 -2.632 1.00 94.19 83 ALA A CA 1
ATOM 672 C C . ALA A 1 83 ? 4.928 18.526 -4.103 1.00 94.19 83 ALA A C 1
ATOM 674 O O . ALA A 1 83 ? 5.006 19.429 -4.936 1.00 94.19 83 ALA A O 1
ATOM 675 N N . LEU A 1 84 ? 4.974 17.232 -4.442 1.00 90.31 84 LEU A N 1
ATOM 676 C CA . LEU A 1 84 ? 5.133 16.780 -5.828 1.00 90.31 84 LEU A CA 1
ATOM 677 C C . LEU A 1 84 ? 3.984 17.231 -6.737 1.00 90.31 84 LEU A C 1
ATOM 679 O O . LEU A 1 84 ? 4.248 17.709 -7.836 1.00 90.31 84 LEU A O 1
ATOM 683 N N . SER A 1 85 ? 2.727 17.157 -6.285 1.00 89.75 85 SER A N 1
ATOM 684 C CA . SER A 1 85 ? 1.573 17.586 -7.095 1.00 89.75 85 SER A CA 1
ATOM 685 C C . SER A 1 85 ? 1.576 19.088 -7.406 1.00 89.75 85 SER A C 1
ATOM 687 O O . SER A 1 85 ? 1.022 19.518 -8.414 1.00 89.75 85 SER A O 1
ATOM 689 N N . LYS A 1 86 ? 2.251 19.888 -6.573 1.00 93.25 86 LYS A N 1
ATOM 690 C CA . LYS A 1 86 ? 2.491 21.325 -6.779 1.00 93.25 86 LYS A CA 1
ATOM 691 C C . LYS A 1 86 ? 3.810 21.626 -7.496 1.00 93.25 86 LYS A C 1
ATOM 693 O O . LYS A 1 86 ? 4.187 22.789 -7.599 1.00 93.25 86 LYS A O 1
ATOM 698 N N . ASN A 1 87 ? 4.506 20.593 -7.970 1.00 89.38 87 ASN A N 1
ATOM 699 C CA . ASN A 1 87 ? 5.836 20.659 -8.571 1.00 89.38 87 ASN A CA 1
ATOM 700 C C . ASN A 1 87 ? 6.901 21.331 -7.673 1.00 89.38 87 ASN A C 1
ATOM 702 O O . ASN A 1 87 ? 7.887 21.887 -8.156 1.00 89.38 87 ASN A O 1
ATOM 706 N N . ASP A 1 88 ? 6.721 21.273 -6.351 1.00 93.44 88 ASP A N 1
ATOM 707 C CA . ASP A 1 88 ? 7.647 21.827 -5.362 1.00 93.44 88 ASP A CA 1
ATOM 708 C C . ASP A 1 88 ? 8.697 20.776 -4.973 1.00 93.44 88 ASP A C 1
ATOM 710 O O . ASP A 1 88 ? 8.661 20.150 -3.907 1.00 93.44 88 ASP A O 1
ATOM 714 N N . GLN A 1 89 ? 9.646 20.559 -5.887 1.00 90.44 89 GLN A N 1
ATOM 715 C CA . GLN A 1 89 ? 10.720 19.573 -5.726 1.00 90.44 89 GLN A CA 1
ATOM 716 C C . GLN A 1 89 ? 11.623 19.877 -4.525 1.00 90.44 89 GLN A C 1
ATOM 718 O O . GLN A 1 89 ? 12.151 18.962 -3.890 1.00 90.44 89 GLN A O 1
ATOM 723 N N . MET A 1 90 ? 11.802 21.158 -4.190 1.00 92.75 90 MET A N 1
ATOM 724 C CA . MET A 1 90 ? 12.609 21.564 -3.041 1.00 92.75 90 MET A CA 1
ATOM 725 C C . MET A 1 90 ? 11.952 21.103 -1.742 1.00 92.75 90 MET A C 1
ATOM 727 O O . MET A 1 90 ? 12.601 20.445 -0.926 1.00 92.75 90 MET A O 1
ATOM 731 N N . LYS A 1 91 ? 10.656 21.378 -1.574 1.00 95.19 91 LYS A N 1
ATOM 732 C CA . LYS A 1 91 ? 9.898 20.936 -0.405 1.00 95.19 91 LYS A CA 1
ATOM 733 C C . LYS A 1 91 ? 9.776 19.417 -0.337 1.00 95.19 91 LYS A C 1
ATOM 735 O O . LYS A 1 91 ? 9.928 18.856 0.744 1.00 95.19 91 LYS A O 1
ATOM 740 N N . ALA A 1 92 ? 9.568 18.740 -1.468 1.00 94.81 92 ALA A N 1
ATOM 741 C CA . ALA A 1 92 ? 9.539 17.277 -1.513 1.00 94.81 92 ALA A CA 1
ATOM 742 C C . ALA A 1 92 ? 10.853 16.673 -0.983 1.00 94.81 92 ALA A C 1
ATOM 744 O O . ALA A 1 92 ? 10.828 15.788 -0.129 1.00 94.81 92 ALA A O 1
ATOM 745 N N . ARG A 1 93 ? 12.009 17.208 -1.399 1.00 93.44 93 ARG A N 1
ATOM 746 C CA . ARG A 1 93 ? 13.329 16.773 -0.905 1.00 93.44 93 ARG A CA 1
ATOM 747 C C . ARG A 1 93 ? 13.550 17.090 0.574 1.00 93.44 93 ARG A C 1
ATOM 749 O O . ARG A 1 93 ? 14.124 16.267 1.282 1.00 93.44 93 ARG A O 1
ATOM 756 N N . GLN A 1 94 ? 13.079 18.243 1.053 1.00 95.31 94 GLN A N 1
ATOM 757 C CA . GLN A 1 94 ? 13.128 18.584 2.481 1.00 95.31 94 GLN A CA 1
ATOM 758 C C . GLN A 1 94 ? 12.307 17.602 3.324 1.00 95.31 94 GLN A C 1
ATOM 760 O O . GLN A 1 94 ? 12.796 17.123 4.342 1.00 95.31 94 GLN A O 1
ATOM 765 N N . ILE A 1 95 ? 11.093 17.261 2.881 1.00 95.88 95 ILE A N 1
ATOM 766 C CA . ILE A 1 95 ? 10.230 16.290 3.567 1.00 95.88 95 ILE A CA 1
ATOM 767 C C . ILE A 1 95 ? 10.844 14.887 3.514 1.00 95.88 95 ILE A C 1
ATOM 769 O O . ILE A 1 95 ? 10.797 14.170 4.513 1.00 95.88 95 ILE A O 1
ATOM 773 N N . LEU A 1 96 ? 11.436 14.488 2.381 1.00 95.19 96 LEU A N 1
ATOM 774 C CA . LEU A 1 96 ? 12.095 13.188 2.230 1.00 95.19 96 LEU A CA 1
ATOM 775 C C . LEU A 1 96 ? 13.233 13.001 3.240 1.00 95.19 96 LEU A C 1
ATOM 777 O O . LEU A 1 96 ? 13.356 11.922 3.810 1.00 95.19 96 LEU A O 1
ATOM 781 N N . GLY A 1 97 ? 14.031 14.039 3.495 1.00 94.50 97 GLY A N 1
ATOM 782 C CA . GLY A 1 97 ? 15.107 13.989 4.485 1.00 94.50 97 GLY A CA 1
ATOM 783 C C . GLY A 1 97 ? 16.158 12.910 4.195 1.00 94.50 97 GLY A C 1
ATOM 784 O O . GLY A 1 97 ? 16.385 12.510 3.046 1.00 94.50 97 GLY A O 1
ATOM 785 N N . LYS A 1 98 ? 16.848 12.450 5.241 1.00 94.38 98 LYS A N 1
ATOM 786 C CA . LYS A 1 98 ? 17.921 11.448 5.121 1.00 94.38 98 LYS A CA 1
ATOM 787 C C . LYS A 1 98 ? 17.377 10.026 5.207 1.00 94.38 98 LYS A C 1
ATOM 789 O O . LYS A 1 98 ? 16.487 9.749 6.001 1.00 94.38 98 LYS A O 1
ATOM 794 N N . LYS A 1 99 ? 18.012 9.089 4.491 1.00 94.81 99 LYS A N 1
ATOM 795 C CA . LYS A 1 99 ? 17.713 7.641 4.544 1.00 94.81 99 LYS A CA 1
ATOM 796 C C . LYS A 1 99 ? 17.636 7.091 5.977 1.00 94.81 99 LYS A C 1
ATOM 798 O O . LYS A 1 99 ? 16.758 6.296 6.277 1.00 94.81 99 LYS A O 1
ATOM 803 N N . SER A 1 100 ? 18.515 7.551 6.872 1.00 94.38 100 SER A N 1
ATOM 804 C CA . SER A 1 100 ? 18.571 7.127 8.282 1.00 94.38 100 SER A CA 1
ATOM 805 C C . SER A 1 100 ? 17.365 7.550 9.130 1.00 94.38 100 SER A C 1
ATOM 807 O O . SER A 1 100 ? 17.220 7.067 10.246 1.00 94.38 100 SER A O 1
ATOM 809 N N . GLU A 1 101 ? 16.528 8.468 8.643 1.00 93.38 101 GLU A N 1
ATOM 810 C CA . GLU A 1 101 ? 15.305 8.917 9.326 1.00 93.38 101 GLU A CA 1
ATOM 811 C C . GLU A 1 101 ? 14.102 8.005 9.045 1.00 93.38 101 GLU A C 1
ATOM 813 O O . GLU A 1 101 ? 13.022 8.234 9.586 1.00 93.38 101 GLU A O 1
ATOM 818 N N . TRP A 1 102 ? 14.259 7.005 8.174 1.00 93.19 102 TRP A N 1
ATOM 819 C CA . TRP A 1 102 ? 13.182 6.115 7.755 1.00 93.19 102 TRP A CA 1
ATOM 820 C C . TRP A 1 102 ? 13.360 4.727 8.357 1.00 93.19 102 TRP A C 1
ATOM 822 O O . TRP A 1 102 ? 14.402 4.094 8.207 1.00 93.19 102 TRP A O 1
ATOM 832 N N . THR A 1 103 ? 12.305 4.227 8.995 1.00 90.62 103 THR A N 1
ATOM 833 C CA . THR A 1 103 ? 12.231 2.847 9.496 1.00 90.62 103 THR A CA 1
ATOM 834 C C . THR A 1 103 ? 11.898 1.855 8.381 1.00 90.62 103 THR A C 1
ATOM 836 O O . THR A 1 103 ? 12.328 0.704 8.429 1.00 90.62 103 THR A O 1
ATOM 839 N N . ASN A 1 104 ? 11.170 2.301 7.352 1.00 91.12 104 ASN A N 1
ATOM 840 C CA . ASN A 1 104 ? 10.841 1.511 6.174 1.00 91.12 104 ASN A CA 1
ATOM 841 C C . ASN A 1 104 ? 11.615 2.009 4.945 1.00 91.12 104 ASN A C 1
ATOM 843 O O . ASN A 1 104 ? 11.265 3.013 4.321 1.00 91.12 104 ASN A O 1
ATOM 847 N N . LEU A 1 105 ? 12.658 1.269 4.565 1.00 94.19 105 LEU A N 1
ATOM 848 C CA . LEU A 1 105 ? 13.489 1.611 3.408 1.00 94.19 105 LEU A CA 1
ATOM 849 C C . LEU A 1 105 ? 12.730 1.549 2.077 1.00 94.19 105 LEU A C 1
ATOM 851 O O . LEU A 1 105 ? 13.022 2.349 1.190 1.00 94.19 105 LEU A O 1
ATOM 855 N N . LYS A 1 106 ? 11.725 0.669 1.938 1.00 94.38 106 LYS A N 1
ATOM 856 C CA . LYS A 1 106 ? 10.894 0.606 0.721 1.00 94.38 106 LYS A CA 1
ATOM 857 C C . LYS A 1 106 ? 10.211 1.943 0.460 1.00 94.38 106 LYS A C 1
ATOM 859 O O . LYS A 1 106 ? 10.220 2.431 -0.666 1.00 94.38 106 LYS A O 1
ATOM 864 N N . GLU A 1 107 ? 9.660 2.555 1.504 1.00 93.31 107 GLU A N 1
ATOM 865 C CA . GLU A 1 107 ? 9.006 3.862 1.406 1.00 93.31 107 GLU A CA 1
ATOM 866 C C . GLU A 1 107 ? 10.007 4.953 1.050 1.00 93.31 107 GLU A C 1
ATOM 868 O O . GLU A 1 107 ? 9.775 5.682 0.088 1.00 93.31 107 GLU A O 1
ATOM 873 N N . TYR A 1 108 ? 11.147 5.011 1.747 1.00 95.50 108 TYR A N 1
ATOM 874 C CA . TYR A 1 108 ? 12.199 5.979 1.436 1.00 95.50 108 TYR A CA 1
ATOM 875 C C . TYR A 1 108 ? 12.593 5.936 -0.044 1.00 95.50 108 TYR A C 1
ATOM 877 O O . TYR A 1 108 ? 12.570 6.964 -0.721 1.00 95.50 108 TYR A O 1
ATOM 885 N N . TYR A 1 109 ? 12.915 4.749 -0.563 1.00 95.81 109 TYR A N 1
ATOM 886 C CA . TYR A 1 109 ? 13.331 4.594 -1.953 1.00 95.81 109 TYR A CA 1
ATOM 887 C C . TYR A 1 109 ? 12.210 4.903 -2.941 1.00 95.81 109 TYR A C 1
ATOM 889 O O . TYR A 1 109 ? 12.461 5.580 -3.934 1.00 95.81 109 TYR A O 1
ATOM 897 N N . THR A 1 110 ? 10.972 4.497 -2.653 1.00 94.88 110 THR A N 1
ATOM 898 C CA . THR A 1 110 ? 9.817 4.817 -3.510 1.00 94.88 110 THR A CA 1
ATOM 899 C C . THR A 1 110 ? 9.645 6.328 -3.655 1.00 94.88 110 THR A C 1
ATOM 901 O O . THR A 1 110 ? 9.537 6.849 -4.769 1.00 94.88 110 THR A O 1
ATOM 904 N N . LEU A 1 111 ? 9.677 7.061 -2.537 1.00 94.25 111 LEU A N 1
ATOM 905 C CA . LEU A 1 111 ? 9.542 8.517 -2.546 1.00 94.25 111 LEU A CA 1
ATOM 906 C C . LEU A 1 111 ? 10.752 9.182 -3.203 1.00 94.25 111 LEU A C 1
ATOM 908 O O . LEU A 1 111 ? 10.587 10.090 -4.012 1.00 94.25 111 LEU A O 1
ATOM 912 N N . LYS A 1 112 ? 11.966 8.702 -2.918 1.00 93.69 112 LYS A N 1
ATOM 913 C CA . LYS A 1 112 ? 13.194 9.192 -3.548 1.00 93.69 112 LYS A CA 1
ATOM 914 C C . LYS A 1 112 ? 13.098 9.124 -5.068 1.00 93.69 112 LYS A C 1
ATOM 916 O O . LYS A 1 112 ? 13.277 10.151 -5.721 1.00 93.69 112 LYS A O 1
ATOM 921 N N . LEU A 1 113 ? 12.757 7.956 -5.614 1.00 92.00 113 LEU A N 1
ATOM 922 C CA . LEU A 1 113 ? 12.598 7.765 -7.055 1.00 92.00 113 LEU A CA 1
ATOM 923 C C . LEU A 1 113 ? 11.476 8.640 -7.636 1.00 92.00 113 LEU A C 1
ATOM 925 O O . LEU A 1 113 ? 11.611 9.144 -8.746 1.00 92.00 113 LEU A O 1
ATOM 929 N N . SER A 1 114 ? 10.428 8.930 -6.860 1.00 90.81 114 SER A N 1
ATOM 930 C CA . SER A 1 114 ? 9.356 9.854 -7.270 1.00 90.81 114 SER A CA 1
ATOM 931 C C . SER A 1 114 ? 9.815 11.314 -7.442 1.00 90.81 114 SER A C 1
ATOM 933 O O . SER A 1 114 ? 9.112 12.097 -8.075 1.00 90.81 114 SER A O 1
ATOM 935 N N . THR A 1 115 ? 10.975 11.707 -6.895 1.00 87.62 115 THR A N 1
ATOM 936 C CA . THR A 1 115 ? 11.553 13.062 -7.081 1.00 87.62 115 THR A CA 1
ATOM 937 C C . THR A 1 115 ? 12.449 13.193 -8.312 1.00 87.62 115 THR A C 1
ATOM 939 O O . THR A 1 115 ? 12.981 14.275 -8.588 1.00 87.62 115 THR A O 1
ATOM 942 N N . ILE A 1 116 ? 12.684 12.093 -9.022 1.00 84.12 116 ILE A N 1
ATOM 943 C CA . ILE A 1 116 ? 13.612 12.049 -10.146 1.00 84.12 116 ILE A CA 1
ATOM 944 C C . ILE A 1 116 ? 12.864 12.436 -11.420 1.00 84.12 116 ILE A C 1
ATOM 946 O O . ILE A 1 116 ? 11.702 12.082 -11.612 1.00 84.12 116 ILE A O 1
ATOM 950 N N . SER A 1 117 ? 13.541 13.165 -12.310 1.00 74.06 117 SER A N 1
ATOM 951 C CA . SER A 1 117 ? 13.018 13.397 -13.656 1.00 74.06 117 SER A CA 1
ATOM 952 C C . SER A 1 117 ? 12.920 12.070 -14.409 1.00 74.06 117 SER A C 1
ATOM 954 O O . SER A 1 117 ? 13.921 11.375 -14.576 1.00 74.06 117 SER A O 1
ATOM 956 N N . GLN A 1 118 ? 11.726 11.753 -14.904 1.00 70.44 118 GLN A N 1
ATOM 957 C CA . GLN A 1 118 ? 11.450 10.529 -15.666 1.00 70.44 118 GLN A CA 1
ATOM 958 C C . GLN A 1 118 ? 12.207 10.472 -17.006 1.00 70.44 118 GLN A C 1
ATOM 960 O O . GLN A 1 118 ? 12.375 9.387 -17.553 1.00 70.44 118 GLN A O 1
ATOM 965 N N . ALA A 1 119 ? 12.721 11.620 -17.470 1.00 66.50 119 ALA A N 1
ATOM 966 C CA . ALA A 1 119 ? 13.503 11.774 -18.698 1.00 66.50 119 ALA A CA 1
ATOM 967 C C . ALA A 1 119 ? 15.026 11.592 -18.512 1.00 66.50 119 ALA A C 1
ATOM 969 O O . ALA A 1 119 ? 15.776 11.746 -19.478 1.00 66.50 119 ALA A O 1
ATOM 970 N N . LYS A 1 120 ? 15.511 11.325 -17.287 1.00 74.56 120 LYS A N 1
ATOM 971 C CA . LYS A 1 120 ? 16.941 11.048 -17.057 1.00 74.56 120 LYS A CA 1
ATOM 972 C C . LYS A 1 120 ? 17.373 9.801 -17.812 1.00 74.56 120 LYS A C 1
ATOM 974 O O . LYS A 1 120 ? 16.627 8.831 -17.784 1.00 74.56 120 LYS A O 1
ATOM 979 N N . LYS A 1 121 ? 18.584 9.785 -18.371 1.00 76.31 121 LYS A N 1
ATOM 980 C CA . LYS A 1 121 ? 19.221 8.578 -18.937 1.00 76.31 121 LYS A CA 1
ATOM 981 C C . LYS A 1 121 ? 19.815 7.667 -17.852 1.00 76.31 121 LYS A C 1
ATOM 983 O O . LYS A 1 121 ? 20.024 8.097 -16.721 1.00 76.31 121 LYS A O 1
ATOM 988 N N . LEU A 1 122 ? 20.116 6.407 -18.198 1.00 76.31 122 LEU A N 1
ATOM 989 C CA . LEU A 1 122 ? 20.682 5.424 -17.256 1.00 76.31 122 LEU A CA 1
ATOM 990 C C . LEU A 1 122 ? 22.015 5.896 -16.651 1.00 76.31 122 LEU A C 1
ATOM 992 O O . LEU A 1 122 ? 22.248 5.732 -15.458 1.00 76.31 122 LEU A O 1
ATOM 996 N N . ASP A 1 123 ? 22.870 6.507 -17.468 1.00 80.75 123 ASP A N 1
ATOM 997 C CA . ASP A 1 123 ? 24.174 7.061 -17.093 1.00 80.75 123 ASP A CA 1
ATOM 998 C C . ASP A 1 123 ? 24.078 8.351 -16.258 1.00 80.75 123 ASP A C 1
ATOM 1000 O O . ASP A 1 123 ? 25.060 8.772 -15.650 1.00 80.75 123 ASP A O 1
ATOM 1004 N N . GLU A 1 124 ? 22.890 8.953 -16.176 1.00 85.50 124 GLU A N 1
ATOM 1005 C CA . GLU A 1 124 ? 22.599 10.133 -15.352 1.00 85.50 124 GLU A CA 1
ATOM 1006 C C . GLU A 1 124 ? 22.045 9.762 -13.963 1.00 85.50 124 GLU A C 1
ATOM 1008 O O . GLU A 1 124 ? 21.790 10.648 -13.131 1.00 85.50 124 GLU A O 1
ATOM 1013 N N . LEU A 1 125 ? 21.836 8.466 -13.701 1.00 87.12 125 LEU A N 1
ATOM 1014 C CA . LEU A 1 125 ? 21.419 7.978 -12.393 1.00 87.12 125 LEU A CA 1
ATOM 1015 C C . LEU A 1 125 ? 22.600 7.957 -11.427 1.00 87.12 125 LEU A C 1
ATOM 1017 O O . LEU A 1 125 ? 23.665 7.401 -11.689 1.00 87.12 125 LEU A O 1
ATOM 1021 N N . THR A 1 126 ? 22.394 8.551 -10.260 1.00 90.31 126 THR A N 1
ATOM 1022 C CA . THR A 1 126 ? 23.374 8.497 -9.176 1.00 90.31 126 THR A CA 1
ATOM 1023 C C . THR A 1 126 ? 23.433 7.085 -8.574 1.00 90.31 126 THR A C 1
ATOM 1025 O O . THR A 1 126 ? 22.441 6.353 -8.632 1.00 90.31 126 THR A O 1
ATOM 1028 N N . PRO A 1 127 ? 24.542 6.695 -7.917 1.00 91.31 127 PRO A N 1
ATOM 1029 C CA . PRO A 1 127 ? 24.657 5.379 -7.278 1.00 91.31 127 PRO A CA 1
ATOM 1030 C C . PRO A 1 127 ? 23.523 5.058 -6.293 1.00 91.31 127 PRO A C 1
ATOM 1032 O O . PRO A 1 127 ? 23.067 3.926 -6.212 1.00 91.31 127 PRO A O 1
ATOM 1035 N N . ASP A 1 128 ? 23.037 6.072 -5.584 1.00 90.44 128 ASP A N 1
ATOM 1036 C CA . ASP A 1 128 ? 21.955 5.982 -4.598 1.00 90.44 128 ASP A CA 1
ATOM 1037 C C . ASP A 1 128 ? 20.564 5.856 -5.265 1.00 90.44 128 ASP A C 1
ATOM 1039 O O . ASP A 1 128 ? 19.652 5.235 -4.724 1.00 90.44 128 ASP A O 1
ATOM 1043 N N . GLU A 1 129 ? 20.389 6.391 -6.479 1.00 91.06 129 GLU A N 1
ATOM 1044 C CA . GLU A 1 129 ? 19.190 6.151 -7.300 1.00 91.06 129 GLU A CA 1
ATOM 1045 C C . GLU A 1 129 ? 19.196 4.724 -7.880 1.00 91.06 129 GLU A C 1
ATOM 1047 O O . GLU A 1 129 ? 18.169 4.050 -7.851 1.00 91.06 129 GLU A O 1
ATOM 1052 N N . LEU A 1 130 ? 20.352 4.227 -8.334 1.00 91.25 130 LEU A N 1
ATOM 1053 C CA . LEU A 1 130 ? 20.506 2.837 -8.787 1.00 91.25 130 LEU A CA 1
ATOM 1054 C C . LEU A 1 130 ? 20.280 1.837 -7.647 1.00 91.25 130 LEU A C 1
ATOM 1056 O O . LEU A 1 130 ? 19.581 0.843 -7.830 1.00 91.25 130 LEU A O 1
ATOM 1060 N N . GLU A 1 131 ? 20.818 2.119 -6.457 1.00 94.31 131 GLU A N 1
ATOM 1061 C CA . GLU A 1 131 ? 20.567 1.332 -5.245 1.00 94.31 131 GLU A CA 1
ATOM 1062 C C . GLU A 1 131 ? 19.064 1.234 -4.951 1.00 94.31 131 GLU A C 1
ATOM 1064 O O . GLU A 1 131 ? 18.551 0.145 -4.698 1.00 94.31 131 GLU A O 1
ATOM 1069 N N . ALA A 1 132 ? 18.346 2.358 -5.036 1.00 94.75 132 ALA A N 1
ATOM 1070 C CA . ALA A 1 132 ? 16.903 2.409 -4.830 1.00 94.75 132 ALA A CA 1
ATOM 1071 C C . ALA A 1 132 ? 16.131 1.565 -5.859 1.00 94.75 132 ALA A C 1
ATOM 1073 O O . ALA A 1 132 ? 15.200 0.851 -5.483 1.00 94.75 132 ALA A O 1
ATOM 1074 N N . ILE A 1 133 ? 16.516 1.624 -7.139 1.00 93.44 133 ILE A N 1
ATOM 1075 C CA . ILE A 1 133 ? 15.896 0.824 -8.205 1.00 93.44 133 ILE A CA 1
ATOM 1076 C C . ILE A 1 133 ? 16.100 -0.668 -7.939 1.00 93.44 133 ILE A C 1
ATOM 1078 O O . ILE A 1 133 ? 15.118 -1.407 -7.892 1.00 93.44 133 ILE A O 1
ATOM 1082 N N . HIS A 1 134 ? 17.342 -1.107 -7.718 1.00 94.00 134 HIS A N 1
ATOM 1083 C CA . HIS A 1 134 ? 17.642 -2.520 -7.470 1.00 94.00 134 HIS A CA 1
ATOM 1084 C C . HIS A 1 134 ? 16.917 -3.042 -6.227 1.00 94.00 134 HIS A C 1
ATOM 1086 O O . HIS A 1 134 ? 16.274 -4.083 -6.286 1.00 94.00 134 HIS A O 1
ATOM 1092 N N . TYR A 1 135 ? 16.919 -2.272 -5.136 1.00 96.75 135 TYR A N 1
ATOM 1093 C CA . TYR A 1 135 ? 16.227 -2.655 -3.908 1.00 96.75 135 TYR A CA 1
ATOM 1094 C C . TYR A 1 135 ? 14.722 -2.879 -4.122 1.00 96.75 135 TYR A C 1
ATOM 1096 O O . TYR A 1 135 ? 14.143 -3.825 -3.587 1.00 96.75 135 TYR A O 1
ATOM 1104 N N . LEU A 1 136 ? 14.065 -2.007 -4.893 1.00 96.31 136 LEU A N 1
ATOM 1105 C CA . LEU A 1 136 ? 12.634 -2.132 -5.167 1.00 96.31 136 LEU A CA 1
ATOM 1106 C C . LEU A 1 136 ? 12.324 -3.254 -6.167 1.00 96.31 136 LEU A C 1
ATOM 1108 O O . LEU A 1 136 ? 11.288 -3.899 -6.022 1.00 96.31 136 LEU A O 1
ATOM 1112 N N . ILE A 1 137 ? 13.211 -3.526 -7.129 1.00 95.69 137 ILE A N 1
ATOM 1113 C CA . ILE A 1 137 ? 13.112 -4.700 -8.011 1.00 95.69 137 ILE A CA 1
ATOM 1114 C C . ILE A 1 137 ? 13.183 -5.983 -7.183 1.00 95.69 137 ILE A C 1
ATOM 1116 O O . ILE A 1 137 ? 12.274 -6.806 -7.276 1.00 95.69 137 ILE A O 1
ATOM 1120 N N . ASP A 1 138 ? 14.204 -6.121 -6.335 1.00 96.75 138 ASP A N 1
ATOM 1121 C CA . ASP A 1 138 ? 14.397 -7.295 -5.479 1.00 96.75 138 ASP A CA 1
ATOM 1122 C C . ASP A 1 138 ? 13.195 -7.507 -4.555 1.00 96.75 138 ASP A C 1
ATOM 1124 O O . ASP A 1 138 ? 12.731 -8.632 -4.362 1.00 96.75 138 ASP A O 1
ATOM 1128 N N . TYR A 1 139 ? 12.635 -6.416 -4.024 1.00 97.44 139 TYR A N 1
ATOM 1129 C CA . TYR A 1 139 ? 11.410 -6.482 -3.240 1.00 97.44 139 TYR A CA 1
ATOM 1130 C C . TYR A 1 139 ? 10.225 -7.012 -4.054 1.00 97.44 139 TYR A C 1
ATOM 1132 O O . TYR A 1 139 ? 9.553 -7.933 -3.589 1.00 97.44 139 TYR A O 1
ATOM 1140 N N . ILE A 1 140 ? 9.966 -6.470 -5.249 1.00 97.69 140 ILE A N 1
ATOM 1141 C CA . ILE A 1 140 ? 8.857 -6.936 -6.092 1.00 97.69 140 ILE A CA 1
ATOM 1142 C C . ILE A 1 140 ? 9.055 -8.409 -6.470 1.00 97.69 140 ILE A C 1
ATOM 1144 O O . ILE A 1 140 ? 8.105 -9.173 -6.374 1.00 97.69 140 ILE A O 1
ATOM 1148 N N . LEU A 1 141 ? 10.277 -8.835 -6.805 1.00 96.81 141 LEU A N 1
ATOM 1149 C CA . LEU A 1 141 ? 10.604 -10.240 -7.092 1.00 96.81 141 LEU A CA 1
ATOM 1150 C C . LEU A 1 141 ? 10.415 -11.182 -5.887 1.00 96.81 141 LEU A C 1
ATOM 1152 O O . LEU A 1 141 ? 10.324 -12.394 -6.068 1.00 96.81 141 LEU A O 1
ATOM 1156 N N . SER A 1 142 ? 10.366 -10.646 -4.664 1.00 96.88 142 SER A N 1
ATOM 1157 C CA . SER A 1 142 ? 10.200 -11.426 -3.431 1.00 96.88 142 SER A CA 1
ATOM 1158 C C . SER A 1 142 ? 8.744 -11.670 -3.014 1.00 96.88 142 SER A C 1
ATOM 1160 O O . SER A 1 142 ? 8.515 -12.366 -2.023 1.00 96.88 142 SER A O 1
ATOM 1162 N N . ILE A 1 143 ? 7.760 -11.093 -3.718 1.00 96.00 143 ILE A N 1
ATOM 1163 C CA . ILE A 1 143 ? 6.346 -11.123 -3.316 1.00 96.00 143 ILE A CA 1
ATOM 1164 C C . ILE A 1 143 ? 5.446 -11.789 -4.359 1.00 96.00 143 ILE A C 1
ATOM 1166 O O . ILE A 1 143 ? 5.452 -11.441 -5.528 1.00 96.00 143 ILE A O 1
ATOM 1170 N N . ASP A 1 144 ? 4.547 -12.665 -3.913 1.00 94.31 144 ASP A N 1
ATOM 1171 C CA . ASP A 1 144 ? 3.618 -13.372 -4.812 1.00 94.31 144 ASP A CA 1
ATOM 1172 C C . ASP A 1 144 ? 2.284 -12.639 -5.049 1.00 94.31 144 ASP A C 1
ATOM 1174 O O . ASP A 1 144 ? 1.386 -13.156 -5.731 1.00 94.31 144 ASP A O 1
ATOM 1178 N N . LYS A 1 145 ? 2.097 -11.469 -4.422 1.00 91.81 145 LYS A N 1
ATOM 1179 C CA . LYS A 1 145 ? 0.855 -10.689 -4.481 1.00 91.81 145 LYS A CA 1
ATOM 1180 C C . LYS A 1 145 ? 1.098 -9.207 -4.209 1.00 91.81 145 LYS A C 1
ATOM 1182 O O . LYS A 1 145 ? 1.779 -8.870 -3.248 1.00 91.81 145 LYS A O 1
ATOM 1187 N N . LEU A 1 146 ? 0.446 -8.348 -4.996 1.00 92.94 146 LEU A N 1
ATOM 1188 C CA . LEU A 1 146 ? 0.464 -6.898 -4.811 1.00 92.94 146 LEU A CA 1
ATOM 1189 C C . LEU A 1 146 ? 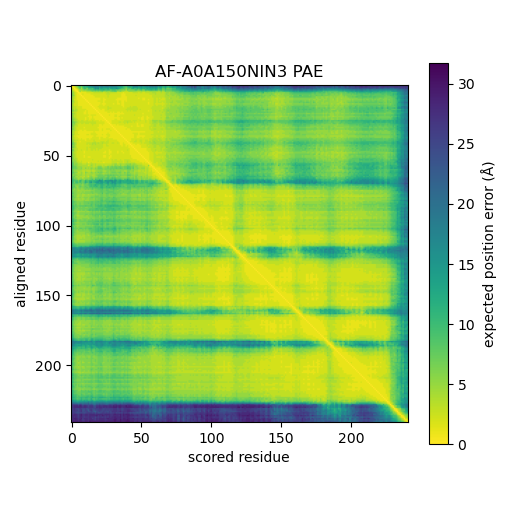-0.655 -6.437 -3.866 1.00 92.94 146 LEU A C 1
ATOM 1191 O O . LEU A 1 146 ? -1.835 -6.764 -4.057 1.00 92.94 146 LEU A O 1
ATOM 1195 N N . TYR A 1 147 ? -0.283 -5.628 -2.880 1.00 89.56 147 TYR A N 1
ATOM 1196 C CA . TYR A 1 147 ? -1.173 -4.797 -2.074 1.00 89.56 147 TYR A CA 1
ATOM 1197 C C . TYR A 1 147 ? -1.040 -3.319 -2.461 1.00 89.56 147 TYR A C 1
ATOM 1199 O O . TYR A 1 147 ? -0.170 -2.932 -3.235 1.00 89.56 147 TYR A O 1
ATOM 1207 N N . ILE A 1 148 ? -1.915 -2.467 -1.911 1.00 84.56 148 ILE A N 1
ATOM 1208 C CA . ILE A 1 148 ? -2.064 -1.048 -2.296 1.00 84.56 148 ILE A CA 1
ATOM 1209 C C . ILE A 1 148 ? -0.715 -0.309 -2.374 1.00 84.56 148 ILE A C 1
ATOM 1211 O O . ILE A 1 148 ? -0.465 0.410 -3.339 1.00 84.56 148 ILE A O 1
ATOM 1215 N N . ARG A 1 149 ? 0.174 -0.500 -1.387 1.00 85.94 149 ARG A N 1
ATOM 1216 C CA . ARG A 1 149 ? 1.486 0.172 -1.362 1.00 85.94 149 ARG A CA 1
ATOM 1217 C C . ARG A 1 149 ? 2.426 -0.319 -2.471 1.00 85.94 149 ARG A C 1
ATOM 1219 O O . ARG A 1 149 ? 3.193 0.481 -3.001 1.00 85.94 149 ARG A O 1
ATOM 1226 N N . ASP A 1 150 ? 2.336 -1.586 -2.866 1.00 94.44 150 ASP A N 1
ATOM 1227 C CA . ASP A 1 150 ? 3.203 -2.177 -3.891 1.00 94.44 150 ASP A CA 1
ATOM 1228 C C . ASP A 1 150 ? 2.908 -1.599 -5.278 1.00 94.44 150 ASP A C 1
ATOM 1230 O O . ASP A 1 150 ? 3.812 -1.413 -6.088 1.00 94.44 150 ASP A O 1
ATOM 1234 N N . PHE A 1 151 ? 1.661 -1.206 -5.541 1.00 92.94 151 PHE A N 1
ATOM 1235 C CA . PHE A 1 151 ? 1.308 -0.533 -6.790 1.00 92.94 151 PHE A CA 1
ATOM 1236 C C . PHE A 1 151 ? 1.956 0.840 -6.951 1.00 92.94 151 PHE A C 1
ATOM 1238 O O . PHE A 1 151 ? 2.235 1.252 -8.077 1.00 92.94 151 PHE A O 1
ATOM 1245 N N . VAL A 1 152 ? 2.235 1.538 -5.847 1.00 91.81 152 VAL A N 1
ATOM 1246 C CA . VAL A 1 152 ? 2.991 2.797 -5.891 1.00 91.81 152 VAL A CA 1
ATOM 1247 C C . VAL A 1 152 ? 4.424 2.518 -6.339 1.00 91.81 152 VAL A C 1
ATOM 1249 O O . VAL A 1 152 ? 4.925 3.211 -7.220 1.00 91.81 152 VAL A O 1
ATOM 1252 N N . ILE A 1 153 ? 5.049 1.461 -5.808 1.00 94.81 153 ILE A N 1
ATOM 1253 C CA . ILE A 1 153 ? 6.383 1.005 -6.230 1.00 94.81 153 ILE A CA 1
ATOM 1254 C C . ILE A 1 153 ? 6.378 0.668 -7.721 1.00 94.81 153 ILE A C 1
ATOM 1256 O O . ILE A 1 153 ? 7.201 1.186 -8.473 1.00 94.81 153 ILE A O 1
ATOM 1260 N N . VAL A 1 154 ? 5.416 -0.146 -8.161 1.00 95.19 154 VAL A N 1
ATOM 1261 C CA . VAL A 1 154 ? 5.261 -0.540 -9.567 1.00 95.19 154 VAL A CA 1
ATOM 1262 C C . VAL A 1 154 ? 5.092 0.680 -10.470 1.00 95.19 154 VAL A C 1
ATOM 1264 O O . VAL A 1 154 ? 5.762 0.776 -11.495 1.00 95.19 154 VAL A O 1
ATOM 1267 N N . SER A 1 155 ? 4.237 1.631 -10.092 1.00 91.56 155 SER A N 1
ATOM 1268 C CA . SER A 1 155 ? 4.027 2.863 -10.857 1.00 91.56 155 SER A CA 1
ATOM 1269 C C . SER A 1 155 ? 5.320 3.671 -10.976 1.00 91.56 155 SER A C 1
ATOM 1271 O O . SER A 1 155 ? 5.709 4.057 -12.075 1.00 91.56 155 SER A O 1
ATOM 1273 N N . VAL A 1 156 ? 6.035 3.871 -9.867 1.00 91.31 156 VAL A N 1
ATOM 1274 C CA . VAL A 1 156 ? 7.300 4.617 -9.850 1.00 91.31 156 VAL A CA 1
ATOM 1275 C C . VAL A 1 156 ? 8.363 3.941 -10.715 1.00 91.31 156 VAL A C 1
ATOM 1277 O O . VAL A 1 156 ? 8.989 4.618 -11.526 1.00 91.31 156 VAL A O 1
ATOM 1280 N N . LEU A 1 157 ? 8.534 2.621 -10.604 1.00 92.19 157 LEU A N 1
ATOM 1281 C CA . LEU A 1 157 ? 9.489 1.868 -11.422 1.00 92.19 157 LEU A CA 1
ATOM 1282 C C . LEU A 1 157 ? 9.126 1.932 -12.912 1.00 92.19 157 LEU A C 1
ATOM 1284 O O . LEU A 1 157 ? 9.968 2.249 -13.746 1.00 92.19 157 LEU A O 1
ATOM 1288 N N . LEU A 1 158 ? 7.869 1.687 -13.275 1.00 91.31 158 LEU A N 1
ATOM 1289 C CA . LEU A 1 158 ? 7.466 1.655 -14.681 1.00 91.31 158 LEU A CA 1
ATOM 1290 C C . LEU A 1 158 ? 7.348 3.043 -15.332 1.00 91.31 158 LEU A C 1
ATOM 1292 O O . LEU A 1 158 ? 7.202 3.109 -16.551 1.00 91.31 158 LEU A O 1
ATOM 1296 N N . ASN A 1 159 ? 7.411 4.137 -14.571 1.00 85.12 159 ASN A N 1
ATOM 1297 C CA . ASN A 1 159 ? 7.396 5.499 -15.113 1.00 85.12 159 ASN A CA 1
ATOM 1298 C C . ASN A 1 159 ? 8.772 5.995 -15.581 1.00 85.12 159 ASN A C 1
ATOM 1300 O O . ASN A 1 159 ? 8.842 7.048 -16.209 1.00 85.12 159 ASN A O 1
ATOM 1304 N N . PHE A 1 160 ? 9.858 5.258 -15.336 1.00 81.81 160 PHE A N 1
ATOM 1305 C CA . PHE A 1 160 ? 11.138 5.579 -15.965 1.00 81.81 160 PHE A CA 1
ATOM 1306 C C . PHE A 1 160 ? 11.036 5.382 -17.488 1.00 81.81 160 PHE A C 1
ATOM 1308 O O . PHE A 1 160 ? 10.607 4.328 -17.979 1.00 81.81 160 PHE A O 1
ATOM 1315 N N . GLU A 1 161 ? 11.414 6.409 -18.253 1.00 74.38 161 GLU A N 1
ATOM 1316 C CA . GLU A 1 161 ? 11.408 6.341 -19.721 1.00 74.38 161 GLU A CA 1
ATOM 1317 C C . GLU A 1 161 ? 12.559 5.484 -20.256 1.00 74.38 161 GLU A C 1
ATOM 1319 O O . GLU A 1 161 ? 12.462 4.910 -21.340 1.00 74.38 161 GLU A O 1
ATOM 1324 N N . VAL A 1 162 ? 13.624 5.343 -19.469 1.00 74.00 162 VAL A N 1
ATOM 1325 C CA . VAL A 1 162 ? 14.810 4.561 -19.813 1.00 74.00 162 VAL A CA 1
ATOM 1326 C C . VAL A 1 162 ? 14.561 3.067 -19.696 1.00 74.00 162 VAL A C 1
ATOM 1328 O O . VAL A 1 162 ? 13.818 2.593 -18.833 1.00 74.00 162 VAL A O 1
ATOM 1331 N N . GLN A 1 163 ? 15.245 2.315 -20.559 1.00 81.19 163 GLN A N 1
ATOM 1332 C CA . GLN A 1 163 ? 15.342 0.869 -20.467 1.00 81.19 163 GLN A CA 1
ATOM 1333 C C . GLN A 1 163 ? 16.238 0.430 -19.304 1.00 81.19 163 GLN A C 1
ATOM 1335 O O . GLN A 1 163 ? 17.435 0.225 -19.473 1.00 81.19 163 GLN A O 1
ATOM 1340 N N . CYS A 1 164 ? 15.636 0.304 -18.120 1.00 79.44 164 CYS A N 1
ATOM 1341 C CA . CYS A 1 164 ? 16.311 -0.070 -16.875 1.00 79.44 164 CYS A CA 1
ATOM 1342 C C . CYS A 1 164 ? 16.029 -1.513 -16.441 1.00 79.44 164 CYS A C 1
ATOM 1344 O O . CYS A 1 164 ? 16.705 -2.014 -15.548 1.00 79.44 164 CYS A O 1
ATOM 1346 N N . PHE A 1 165 ? 15.019 -2.169 -17.023 1.00 88.81 165 PHE A N 1
ATOM 1347 C CA . PHE A 1 165 ? 14.548 -3.468 -16.544 1.00 88.81 165 PHE A CA 1
ATOM 1348 C C . PHE A 1 165 ? 14.799 -4.587 -17.546 1.00 88.81 165 PHE A C 1
ATOM 1350 O O . PHE A 1 165 ? 14.515 -4.458 -18.741 1.00 88.81 165 PHE A O 1
ATOM 1357 N N . GLU A 1 166 ? 15.265 -5.717 -17.024 1.00 91.94 166 GLU A N 1
ATOM 1358 C CA . GLU A 1 166 ? 15.307 -6.970 -17.762 1.00 91.94 166 GLU A CA 1
ATOM 1359 C C . GLU A 1 166 ? 13.890 -7.448 -18.102 1.00 91.94 166 GLU A C 1
ATOM 1361 O O . GLU A 1 166 ? 12.928 -7.220 -17.360 1.00 91.94 166 GLU A O 1
ATOM 1366 N N . VAL A 1 167 ? 13.748 -8.140 -19.233 1.00 94.62 167 VAL A N 1
ATOM 1367 C CA . VAL A 1 167 ? 12.437 -8.617 -19.693 1.00 94.62 167 VAL A CA 1
ATOM 1368 C C . VAL A 1 167 ? 11.813 -9.607 -18.707 1.00 94.62 167 VAL A C 1
ATOM 1370 O O . VAL A 1 167 ? 10.601 -9.576 -18.515 1.00 94.62 167 VAL A O 1
ATOM 1373 N N . GLN A 1 168 ? 12.633 -10.409 -18.023 1.00 95.62 168 GLN A N 1
ATOM 1374 C CA . GLN A 1 168 ? 12.200 -11.388 -17.028 1.00 95.62 168 GLN A CA 1
ATOM 1375 C C . GLN A 1 168 ? 11.500 -10.718 -15.839 1.00 95.62 168 GLN A C 1
ATOM 1377 O O . GLN A 1 168 ? 10.483 -11.218 -15.362 1.00 95.62 168 GLN A O 1
ATOM 1382 N N . PHE A 1 169 ? 11.993 -9.557 -15.391 1.00 96.38 169 PHE A N 1
ATOM 1383 C CA . PHE A 1 169 ? 11.329 -8.777 -14.345 1.00 96.38 169 PHE A CA 1
ATOM 1384 C C . PHE A 1 169 ? 9.954 -8.285 -14.808 1.00 96.38 169 PHE A C 1
ATOM 1386 O O . PHE A 1 169 ? 8.969 -8.406 -14.080 1.00 96.38 169 PHE A O 1
ATOM 1393 N N . LEU A 1 170 ? 9.869 -7.770 -16.038 1.00 96.69 170 LEU A N 1
ATOM 1394 C CA . LEU A 1 170 ? 8.604 -7.300 -16.602 1.00 96.69 170 LEU A CA 1
ATOM 1395 C C . LEU A 1 170 ? 7.591 -8.444 -16.752 1.00 96.69 170 LEU A C 1
ATOM 1397 O O . LEU A 1 170 ? 6.419 -8.255 -16.450 1.00 96.69 170 LEU A O 1
ATOM 1401 N N . GLU A 1 171 ? 8.029 -9.628 -17.188 1.00 97.31 171 GLU A N 1
ATOM 1402 C CA . GLU A 1 171 ? 7.188 -10.833 -17.278 1.00 97.31 171 GLU A CA 1
ATOM 1403 C C . GLU A 1 171 ? 6.702 -11.310 -15.907 1.00 97.31 171 GLU A C 1
ATOM 1405 O O . GLU A 1 171 ? 5.536 -11.682 -15.753 1.00 97.31 171 GLU A O 1
ATOM 1410 N N . TYR A 1 172 ? 7.570 -11.272 -14.895 1.00 97.94 172 TYR A N 1
ATOM 1411 C CA . TYR A 1 172 ? 7.176 -11.588 -13.529 1.00 97.94 172 TYR A CA 1
ATOM 1412 C C . TYR A 1 172 ? 6.106 -10.612 -13.026 1.00 97.94 172 TYR A C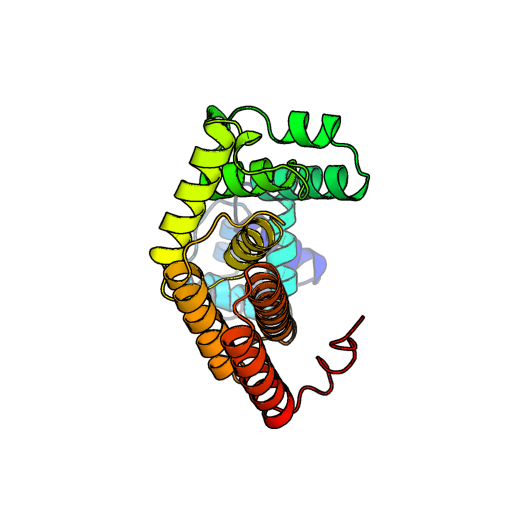 1
ATOM 1414 O O . TYR A 1 172 ? 5.060 -11.032 -12.528 1.00 97.94 172 TYR A O 1
ATOM 1422 N N . LEU A 1 173 ? 6.308 -9.312 -13.244 1.00 97.12 173 LEU A N 1
ATOM 1423 C CA . LEU A 1 173 ? 5.332 -8.287 -12.897 1.00 97.12 173 LEU A CA 1
ATOM 1424 C C . LEU A 1 173 ? 4.011 -8.447 -13.671 1.00 97.12 173 LEU A C 1
ATOM 1426 O O . LEU A 1 173 ? 2.942 -8.290 -13.080 1.00 97.12 173 LEU A O 1
ATOM 1430 N N . GLU A 1 174 ? 4.062 -8.815 -14.957 1.00 96.94 174 GLU A N 1
ATOM 1431 C CA . GLU A 1 174 ? 2.873 -9.173 -15.744 1.00 96.94 174 GL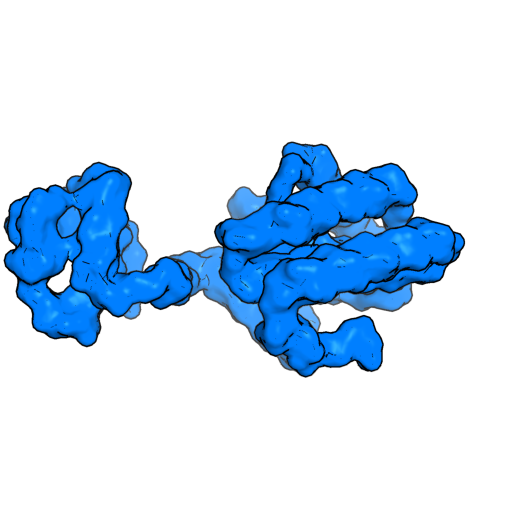U A CA 1
ATOM 1432 C C . GLU A 1 174 ? 2.089 -10.289 -15.050 1.00 96.94 174 GLU A C 1
ATOM 1434 O O . GLU A 1 174 ? 0.871 -10.182 -14.896 1.00 96.94 174 GLU A O 1
ATOM 1439 N N . SER A 1 175 ? 2.780 -11.335 -14.590 1.00 95.88 175 SER A N 1
ATOM 1440 C CA . SER A 1 175 ? 2.143 -12.476 -13.931 1.00 95.88 175 SER A CA 1
ATOM 1441 C C . SER A 1 175 ? 1.418 -12.076 -12.641 1.00 95.88 175 SER A C 1
ATOM 1443 O O . SER A 1 175 ? 0.281 -12.501 -12.429 1.00 95.88 175 SER A O 1
ATOM 1445 N N . LEU A 1 176 ? 2.015 -11.195 -11.827 1.00 95.88 176 LEU A N 1
ATOM 1446 C CA . LEU A 1 176 ? 1.387 -10.667 -10.613 1.00 95.88 176 LEU A CA 1
ATOM 1447 C C . LEU A 1 176 ? 0.135 -9.847 -10.936 1.00 95.88 176 LEU A C 1
ATOM 1449 O O . LEU A 1 176 ? -0.898 -10.006 -10.281 1.00 95.88 176 LEU A O 1
ATOM 1453 N N . ILE A 1 177 ? 0.214 -8.981 -11.951 1.00 93.69 177 ILE A N 1
ATOM 1454 C CA . ILE A 1 177 ? -0.893 -8.106 -12.352 1.00 93.69 177 ILE A CA 1
ATOM 1455 C C . ILE A 1 177 ? -2.053 -8.925 -12.919 1.00 93.69 177 ILE A C 1
ATOM 1457 O O . ILE A 1 177 ? -3.194 -8.726 -12.507 1.00 93.69 177 ILE A O 1
ATOM 1461 N N . VAL A 1 178 ? -1.778 -9.857 -13.834 1.00 91.56 178 VAL A N 1
ATOM 1462 C CA . VAL A 1 178 ? -2.807 -10.694 -14.469 1.00 91.56 178 VAL A CA 1
ATOM 1463 C C . VAL A 1 178 ? -3.482 -11.592 -13.439 1.00 91.56 178 VAL A C 1
ATOM 1465 O O . VAL A 1 178 ? -4.707 -11.598 -13.366 1.00 91.56 178 VAL A O 1
ATOM 1468 N N . LYS A 1 179 ? -2.714 -12.267 -12.576 1.00 90.69 179 LYS A N 1
ATOM 1469 C CA . LYS A 1 179 ? -3.277 -13.085 -11.491 1.00 90.69 179 LYS A CA 1
ATOM 1470 C C . LYS A 1 179 ? -4.166 -12.255 -10.564 1.00 90.69 179 LYS A C 1
ATOM 1472 O O . LYS A 1 179 ? -5.247 -12.688 -10.178 1.00 90.69 179 LYS A O 1
ATOM 1477 N N . GLY A 1 180 ? -3.730 -11.046 -10.218 1.00 88.25 180 GLY A N 1
ATOM 1478 C CA . GLY A 1 180 ? -4.528 -10.131 -9.412 1.00 88.25 180 GLY A CA 1
ATOM 1479 C C . GLY A 1 180 ? -5.823 -9.687 -10.093 1.00 88.25 180 GLY A C 1
ATOM 1480 O O . GLY A 1 180 ? -6.837 -9.568 -9.408 1.00 88.25 180 GLY A O 1
ATOM 1481 N N . LEU A 1 181 ? -5.796 -9.508 -11.420 1.00 84.25 181 LEU A N 1
ATOM 1482 C CA . LEU A 1 181 ? -6.958 -9.196 -12.259 1.00 84.25 181 LEU A CA 1
ATOM 1483 C C . LEU A 1 181 ? -7.936 -10.372 -12.425 1.00 84.25 181 LEU A C 1
ATOM 1485 O O . LEU A 1 181 ? -9.135 -10.154 -12.553 1.00 84.25 181 LEU A O 1
ATOM 1489 N N . GLU A 1 182 ? -7.460 -11.611 -12.383 1.00 84.56 182 GLU A N 1
ATOM 1490 C CA . GLU A 1 182 ? -8.312 -12.810 -12.417 1.00 84.56 182 GLU A CA 1
ATOM 1491 C C . GLU A 1 182 ? -9.020 -13.074 -11.070 1.00 84.56 182 GLU A C 1
ATOM 1493 O O . GLU A 1 182 ? -10.033 -13.772 -11.002 1.00 84.56 182 GLU A O 1
ATOM 1498 N N . GLU A 1 183 ? -8.507 -12.508 -9.973 1.00 80.88 183 GLU A N 1
ATOM 1499 C CA . GLU A 1 183 ? -9.080 -12.625 -8.625 1.00 80.88 183 GLU A CA 1
ATOM 1500 C C . GLU A 1 183 ? -10.084 -11.502 -8.275 1.00 80.88 183 GLU A C 1
ATOM 1502 O O . GLU A 1 183 ? -10.522 -11.398 -7.121 1.00 80.88 183 GLU A O 1
ATOM 1507 N N . VAL A 1 184 ? -10.450 -10.628 -9.220 1.00 68.75 184 VAL A N 1
ATOM 1508 C CA . VAL A 1 184 ? -11.126 -9.356 -8.895 1.00 68.75 184 VAL A CA 1
ATOM 1509 C C . VAL A 1 184 ? -12.598 -9.519 -8.525 1.00 68.75 184 VAL A C 1
ATOM 1511 O O . VAL A 1 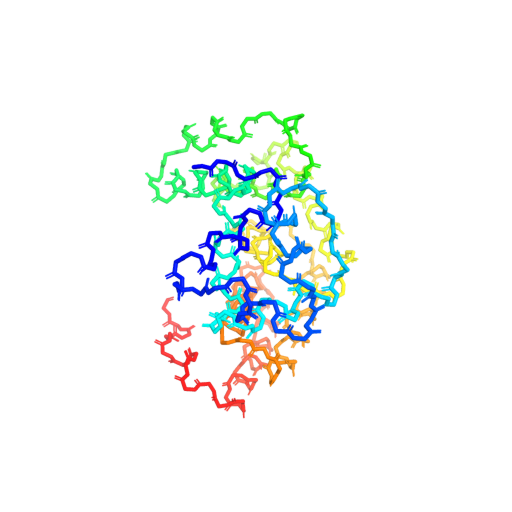184 ? -13.117 -8.699 -7.768 1.00 68.75 184 VAL A O 1
ATOM 1514 N N . LYS A 1 185 ? -13.240 -10.643 -8.869 1.00 65.12 185 LYS A N 1
ATOM 1515 C CA . LYS A 1 185 ? -14.575 -11.014 -8.350 1.00 65.12 185 LYS A CA 1
ATOM 1516 C C . LYS A 1 185 ? -14.730 -10.951 -6.816 1.00 65.12 185 LYS A C 1
ATOM 1518 O O . LYS A 1 185 ? -15.854 -10.960 -6.323 1.00 65.12 185 LYS A O 1
ATOM 1523 N N . TYR A 1 186 ? -13.631 -10.890 -6.055 1.00 64.81 186 TYR A N 1
ATOM 1524 C CA . TYR A 1 186 ? -13.616 -10.732 -4.591 1.00 64.81 186 TYR A CA 1
ATOM 1525 C C . TYR A 1 186 ? -12.983 -9.412 -4.110 1.00 64.81 186 TYR A C 1
ATOM 1527 O O . TYR A 1 186 ? -12.503 -9.334 -2.975 1.00 64.81 186 TYR A O 1
ATOM 1535 N N . ARG A 1 187 ? -12.892 -8.387 -4.962 1.00 69.19 187 ARG A N 1
ATOM 1536 C CA . ARG A 1 187 ? -12.164 -7.140 -4.681 1.00 69.19 187 ARG A CA 1
ATOM 1537 C C . ARG A 1 187 ? -13.029 -5.901 -4.881 1.00 69.19 187 ARG A C 1
ATOM 1539 O O . ARG A 1 187 ? -14.034 -5.918 -5.582 1.00 69.19 187 ARG A O 1
ATOM 1546 N N . THR A 1 188 ? -12.605 -4.804 -4.257 1.00 71.69 188 THR A N 1
ATOM 1547 C CA . THR A 1 188 ? -13.228 -3.492 -4.451 1.00 71.69 188 THR A CA 1
ATOM 1548 C C . THR A 1 188 ? -12.921 -2.952 -5.850 1.00 71.69 188 THR A C 1
ATOM 1550 O O . THR A 1 188 ? -11.885 -3.266 -6.445 1.00 71.69 188 THR A O 1
ATOM 1553 N N . VAL A 1 189 ? -13.803 -2.090 -6.366 1.00 74.19 189 VAL A N 1
ATOM 1554 C CA . VAL A 1 189 ? -13.633 -1.427 -7.674 1.00 74.19 189 VAL A CA 1
ATOM 1555 C C . VAL A 1 189 ? -12.309 -0.660 -7.754 1.00 74.19 189 VAL A C 1
ATOM 1557 O O . VAL A 1 189 ? -11.667 -0.635 -8.800 1.00 74.19 189 VAL A O 1
ATOM 1560 N N . GLU A 1 190 ? -11.869 -0.060 -6.649 1.00 73.00 190 GLU A N 1
ATOM 1561 C CA . GLU A 1 190 ? -10.611 0.687 -6.612 1.00 73.00 190 GLU A CA 1
ATOM 1562 C C . GLU A 1 190 ? -9.390 -0.230 -6.763 1.00 73.00 190 GLU A C 1
ATOM 1564 O O . GLU A 1 190 ? -8.442 0.085 -7.485 1.00 73.00 190 GLU A O 1
ATOM 1569 N N . PHE A 1 191 ? -9.430 -1.417 -6.157 1.00 78.44 191 PHE A N 1
ATOM 1570 C CA . PHE A 1 191 ? -8.354 -2.398 -6.289 1.00 78.44 191 PHE A CA 1
ATOM 1571 C C . PHE A 1 191 ? -8.268 -2.939 -7.722 1.00 78.44 191 PHE A C 1
ATOM 1573 O O . PHE A 1 191 ? -7.181 -3.037 -8.291 1.00 78.44 191 PHE A O 1
ATOM 1580 N N . ALA A 1 192 ? -9.424 -3.203 -8.336 1.00 79.75 192 ALA A N 1
ATOM 1581 C CA . ALA A 1 192 ? -9.544 -3.574 -9.744 1.00 79.75 192 ALA A CA 1
ATOM 1582 C C . ALA A 1 192 ? -8.928 -2.517 -10.674 1.00 79.75 192 ALA A C 1
ATOM 1584 O O . ALA A 1 192 ? -8.111 -2.825 -11.546 1.00 79.75 192 ALA A O 1
ATOM 1585 N N . ARG A 1 193 ? -9.282 -1.246 -10.446 1.00 80.44 193 ARG A N 1
ATOM 1586 C CA . ARG A 1 193 ? -8.752 -0.096 -11.186 1.00 80.44 193 ARG A CA 1
ATOM 1587 C C . ARG A 1 193 ? -7.239 0.014 -11.038 1.00 80.44 193 ARG A C 1
ATOM 1589 O O . ARG A 1 193 ? -6.560 0.279 -12.026 1.00 80.44 193 ARG A O 1
ATOM 1596 N N . THR A 1 194 ? -6.714 -0.215 -9.838 1.00 86.50 194 THR A N 1
ATOM 1597 C CA . THR A 1 194 ? -5.274 -0.133 -9.567 1.00 86.50 194 THR A CA 1
ATOM 1598 C C . THR A 1 194 ? -4.501 -1.186 -10.363 1.00 86.50 194 THR A C 1
ATOM 1600 O O . THR A 1 194 ? -3.544 -0.847 -11.060 1.00 86.50 194 THR A O 1
ATOM 1603 N N . TYR A 1 195 ? -4.960 -2.442 -10.363 1.00 89.44 195 TYR A N 1
ATOM 1604 C CA . TYR A 1 195 ? -4.369 -3.488 -11.200 1.00 89.44 195 TYR A CA 1
ATOM 1605 C C . TYR A 1 195 ? -4.443 -3.158 -12.696 1.00 89.44 195 TYR A C 1
ATOM 1607 O O . TYR A 1 195 ? -3.447 -3.299 -13.408 1.00 89.44 195 TYR A O 1
ATOM 1615 N N . ALA A 1 196 ? -5.603 -2.698 -13.175 1.00 87.56 196 ALA A N 1
ATOM 1616 C CA . ALA A 1 196 ? -5.785 -2.333 -14.578 1.00 87.56 196 ALA A CA 1
ATOM 1617 C C . ALA A 1 196 ? -4.831 -1.202 -14.988 1.00 87.56 196 ALA A C 1
ATOM 1619 O O . ALA A 1 196 ? -4.177 -1.286 -16.027 1.00 87.56 196 ALA A O 1
ATOM 1620 N N . HIS A 1 197 ? -4.695 -0.178 -14.141 1.00 88.06 197 HIS A N 1
ATOM 1621 C CA . HIS A 1 197 ? -3.759 0.918 -14.352 1.00 88.06 197 HIS A CA 1
ATOM 1622 C C . HIS A 1 197 ? -2.313 0.416 -14.437 1.00 88.06 197 HIS A C 1
ATOM 1624 O O . HIS A 1 197 ? -1.613 0.749 -15.390 1.00 88.06 197 HIS A O 1
ATOM 1630 N N . SER A 1 198 ? -1.872 -0.441 -13.513 1.00 92.62 198 SER A N 1
ATOM 1631 C CA . SER A 1 198 ? -0.529 -1.030 -13.572 1.00 92.62 198 SER A CA 1
ATOM 1632 C C . SER A 1 198 ? -0.308 -1.882 -14.820 1.00 92.62 198 SER A C 1
ATOM 1634 O O . SER A 1 198 ? 0.768 -1.811 -15.410 1.00 92.62 198 SER A O 1
ATOM 1636 N N . GLY A 1 199 ? -1.321 -2.626 -15.274 1.00 93.62 199 GLY A N 1
ATOM 1637 C CA . GLY A 1 199 ? -1.269 -3.364 -16.538 1.00 93.62 199 GLY A CA 1
ATOM 1638 C C . GLY A 1 199 ? -1.087 -2.448 -17.751 1.00 93.62 199 GLY A C 1
ATOM 1639 O O . GLY A 1 199 ? -0.275 -2.737 -18.629 1.00 93.62 199 GLY A O 1
ATOM 1640 N N . ILE A 1 200 ? -1.779 -1.306 -17.781 1.00 91.81 200 ILE A N 1
ATOM 1641 C CA . ILE A 1 200 ? -1.618 -0.286 -18.831 1.00 91.81 200 ILE A CA 1
ATOM 1642 C C . ILE A 1 200 ? -0.212 0.314 -18.788 1.00 91.81 200 ILE A C 1
ATOM 1644 O O . ILE A 1 200 ? 0.426 0.472 -19.830 1.00 91.81 200 ILE A O 1
ATOM 1648 N N . THR A 1 201 ? 0.300 0.640 -17.603 1.00 92.88 201 THR A N 1
ATOM 1649 C CA . THR A 1 201 ? 1.654 1.185 -17.460 1.00 92.88 201 THR A CA 1
ATOM 1650 C C . THR A 1 201 ? 2.702 0.164 -17.910 1.00 92.88 201 THR A C 1
ATOM 1652 O O . THR A 1 201 ? 3.610 0.524 -18.656 1.00 92.88 201 THR A O 1
ATOM 1655 N N . LEU A 1 202 ? 2.532 -1.119 -17.573 1.00 95.69 202 LEU A N 1
ATOM 1656 C CA . LEU A 1 202 ? 3.410 -2.198 -18.034 1.00 95.69 202 LEU A CA 1
ATOM 1657 C C . LEU A 1 202 ? 3.362 -2.373 -19.555 1.00 95.69 202 LEU A C 1
ATOM 1659 O O . LEU A 1 202 ? 4.407 -2.485 -20.190 1.00 95.69 202 LEU A O 1
ATOM 1663 N N . MET A 1 203 ? 2.172 -2.325 -20.158 1.00 95.06 203 MET A N 1
ATOM 1664 C CA . MET A 1 203 ? 2.015 -2.327 -21.615 1.00 95.06 203 MET A CA 1
ATOM 1665 C C . MET A 1 203 ? 2.793 -1.168 -22.256 1.00 95.06 203 MET A C 1
ATOM 1667 O O . MET A 1 203 ? 3.514 -1.384 -23.230 1.00 95.06 203 MET A O 1
ATOM 1671 N N . LYS A 1 204 ? 2.692 0.052 -21.707 1.00 92.56 204 LYS A N 1
ATOM 1672 C CA . LYS A 1 204 ? 3.472 1.203 -22.191 1.00 92.56 204 LYS A CA 1
ATOM 1673 C C . LYS A 1 204 ? 4.974 0.931 -22.082 1.00 92.56 204 LYS A C 1
ATOM 1675 O O . LYS A 1 204 ? 5.695 1.220 -23.032 1.00 92.56 204 LYS A O 1
ATOM 1680 N N . THR A 1 205 ? 5.436 0.340 -20.981 1.00 93.75 205 THR A N 1
ATOM 1681 C CA . THR A 1 205 ? 6.845 -0.042 -20.799 1.00 93.75 205 THR A CA 1
ATOM 1682 C C . THR A 1 205 ? 7.298 -1.079 -21.826 1.00 93.75 205 THR A C 1
ATOM 1684 O O . THR A 1 205 ? 8.331 -0.875 -22.459 1.00 93.75 205 THR A O 1
ATOM 1687 N N . TYR A 1 206 ? 6.514 -2.134 -22.078 1.00 95.75 206 TYR A N 1
ATOM 1688 C CA . TYR A 1 206 ? 6.821 -3.103 -23.136 1.00 95.75 206 TYR A CA 1
ATOM 1689 C C . TYR A 1 206 ? 6.969 -2.427 -24.501 1.00 95.75 206 TYR A C 1
ATOM 1691 O O . TYR A 1 206 ? 7.957 -2.671 -25.192 1.00 95.75 206 TYR A O 1
ATOM 1699 N N . SER A 1 207 ? 6.046 -1.534 -24.862 1.00 93.56 207 SER A N 1
ATOM 1700 C CA . SER A 1 207 ? 6.120 -0.780 -26.117 1.00 93.56 207 SER A CA 1
ATOM 1701 C C . SER A 1 207 ? 7.353 0.124 -26.190 1.00 93.56 207 SER A C 1
ATOM 1703 O O . SER A 1 207 ? 8.005 0.166 -27.233 1.00 93.56 207 SER A O 1
ATOM 1705 N N . ARG A 1 208 ? 7.708 0.821 -25.099 1.00 91.38 208 ARG A N 1
ATOM 1706 C CA . ARG A 1 208 ? 8.921 1.660 -25.040 1.00 91.38 208 ARG A CA 1
ATOM 1707 C C . ARG A 1 208 ? 10.197 0.840 -25.214 1.00 91.38 208 ARG A C 1
ATOM 1709 O O . ARG A 1 208 ? 11.136 1.320 -25.834 1.00 91.38 208 ARG A O 1
ATOM 1716 N N . TYR A 1 209 ? 10.226 -0.387 -24.696 1.00 92.81 209 TYR A N 1
ATOM 1717 C CA . TYR A 1 209 ? 11.396 -1.271 -24.768 1.00 92.81 209 TYR A CA 1
ATOM 1718 C C . TYR A 1 209 ? 11.439 -2.100 -26.066 1.00 92.81 209 TYR A C 1
ATOM 1720 O O . TYR A 1 209 ? 12.313 -2.947 -26.228 1.00 92.81 209 TYR A O 1
ATOM 1728 N N . GLY A 1 210 ? 10.497 -1.886 -26.995 1.00 93.94 210 GLY A N 1
ATOM 1729 C CA . GLY A 1 210 ? 10.434 -2.602 -28.274 1.00 93.94 210 GLY A CA 1
ATOM 1730 C C . GLY A 1 210 ? 9.839 -4.013 -28.194 1.00 93.94 210 GLY A C 1
ATOM 1731 O O . GLY A 1 210 ? 9.870 -4.751 -29.176 1.00 93.94 210 GLY A O 1
ATOM 1732 N N . TYR A 1 211 ? 9.253 -4.403 -27.060 1.00 95.75 211 TYR A N 1
ATOM 1733 C CA . TYR A 1 211 ? 8.604 -5.703 -26.867 1.00 95.75 211 TYR A CA 1
ATOM 1734 C C . TYR A 1 211 ? 7.143 -5.693 -27.352 1.00 95.75 211 TYR A C 1
ATOM 1736 O O . TYR A 1 211 ? 6.219 -5.996 -26.591 1.00 95.75 211 TYR A O 1
ATOM 1744 N N . TYR A 1 212 ? 6.917 -5.338 -28.620 1.00 96.25 212 TYR A N 1
ATOM 1745 C CA . TYR A 1 212 ? 5.574 -5.123 -29.177 1.00 96.25 212 TYR A CA 1
ATOM 1746 C C . TYR A 1 212 ? 4.662 -6.355 -29.080 1.00 96.25 212 TYR A C 1
ATOM 1748 O O . TYR A 1 212 ? 3.513 -6.218 -28.666 1.00 96.25 212 TYR A O 1
ATOM 1756 N N . ASP A 1 213 ? 5.183 -7.560 -29.332 1.00 96.81 213 ASP A N 1
ATOM 1757 C CA . ASP A 1 213 ? 4.411 -8.808 -29.205 1.00 96.81 213 ASP A CA 1
ATOM 1758 C C . ASP A 1 213 ? 3.896 -9.039 -27.776 1.00 96.81 213 ASP A C 1
ATOM 1760 O O . ASP A 1 213 ? 2.814 -9.593 -27.568 1.00 96.81 213 ASP A O 1
ATOM 1764 N N . LYS A 1 214 ? 4.676 -8.638 -26.763 1.00 96.75 214 LYS A N 1
ATOM 1765 C CA . LYS A 1 214 ? 4.276 -8.745 -25.352 1.00 96.75 214 LYS A CA 1
ATOM 1766 C C . LYS A 1 214 ? 3.234 -7.693 -25.006 1.00 96.75 214 LYS A C 1
ATOM 1768 O O . LYS A 1 214 ? 2.223 -8.029 -24.393 1.00 96.75 214 LYS A O 1
ATOM 1773 N N . ALA A 1 215 ? 3.441 -6.454 -25.457 1.00 96.88 215 ALA A N 1
ATOM 1774 C CA . ALA A 1 215 ? 2.466 -5.382 -25.295 1.00 96.88 215 ALA A CA 1
ATOM 1775 C C . ALA A 1 215 ? 1.109 -5.772 -25.902 1.00 96.88 215 ALA A C 1
ATOM 1777 O O . ALA A 1 215 ? 0.084 -5.651 -25.235 1.00 96.88 215 ALA A O 1
ATOM 1778 N N . GLU A 1 216 ? 1.097 -6.312 -27.123 1.00 96.00 216 GLU A N 1
ATOM 1779 C CA . GLU A 1 216 ? -0.121 -6.764 -27.796 1.00 96.00 216 GLU A CA 1
ATOM 1780 C C . GLU A 1 216 ? -0.818 -7.900 -27.031 1.00 96.00 216 GLU A C 1
ATOM 1782 O O . GLU A 1 216 ? -2.019 -7.820 -26.756 1.00 96.00 216 GLU A O 1
ATOM 1787 N N . LYS A 1 217 ? -0.076 -8.931 -26.607 1.00 95.44 217 LYS A N 1
ATOM 1788 C CA . LYS A 1 217 ? -0.634 -10.027 -25.793 1.00 95.44 217 LYS A CA 1
ATOM 1789 C C . LYS A 1 217 ? -1.247 -9.517 -24.491 1.00 95.44 217 LYS A C 1
ATOM 1791 O O . LYS A 1 217 ? -2.344 -9.948 -24.130 1.00 95.44 217 LYS A O 1
ATOM 1796 N N . LEU A 1 218 ? -0.576 -8.594 -23.804 1.00 94.88 218 LEU A N 1
ATOM 1797 C CA . LEU A 1 218 ? -1.089 -7.996 -22.575 1.00 94.88 218 LEU A CA 1
ATOM 1798 C C . LEU A 1 218 ? -2.360 -7.175 -22.840 1.00 94.88 218 LEU A C 1
ATOM 1800 O O . LEU A 1 218 ? -3.322 -7.310 -22.089 1.00 94.88 218 LEU A O 1
ATOM 1804 N N . ILE A 1 219 ? -2.429 -6.411 -23.937 1.00 93.19 219 ILE A N 1
ATOM 1805 C CA . ILE A 1 219 ? -3.648 -5.687 -24.344 1.00 93.19 219 ILE A CA 1
ATOM 1806 C C . ILE A 1 219 ? -4.834 -6.645 -24.483 1.00 93.19 219 ILE A C 1
ATOM 1808 O O . ILE A 1 219 ? -5.915 -6.351 -23.967 1.00 93.19 219 ILE A O 1
ATOM 1812 N N . TYR A 1 220 ? -4.657 -7.783 -25.160 1.00 90.50 220 TYR A N 1
ATOM 1813 C CA . TYR A 1 220 ? -5.736 -8.762 -25.317 1.00 90.50 220 TYR A CA 1
ATOM 1814 C C . TYR A 1 220 ? -6.183 -9.350 -23.977 1.00 90.50 220 TYR A C 1
ATOM 1816 O O . TYR A 1 220 ? -7.387 -9.414 -23.728 1.00 90.50 220 TYR A O 1
ATOM 1824 N N . LYS A 1 221 ? -5.243 -9.715 -23.093 1.00 89.31 221 LYS A N 1
ATOM 1825 C CA . LYS A 1 221 ? -5.562 -10.213 -21.743 1.00 89.31 221 LYS A CA 1
ATOM 1826 C C . LYS A 1 221 ? -6.347 -9.182 -20.932 1.00 89.31 221 LYS A C 1
ATOM 1828 O O . LYS A 1 221 ? -7.403 -9.506 -20.395 1.00 89.31 221 LYS A O 1
ATOM 1833 N N . LEU A 1 222 ? -5.874 -7.933 -20.894 1.00 87.62 222 LEU A N 1
ATOM 1834 C CA . LEU A 1 222 ? -6.537 -6.847 -20.168 1.00 87.62 222 LEU A CA 1
ATOM 1835 C C . LEU A 1 222 ? -7.949 -6.601 -20.707 1.00 87.62 222 LEU A C 1
ATOM 1837 O O . LEU A 1 222 ? -8.893 -6.523 -19.926 1.00 87.62 222 LEU A O 1
ATOM 1841 N N . LYS A 1 223 ? -8.124 -6.536 -22.034 1.00 84.81 223 LYS A N 1
ATOM 1842 C CA . LYS A 1 223 ? -9.451 -6.386 -22.653 1.00 84.81 223 LYS A CA 1
ATOM 1843 C C . LYS A 1 223 ? -10.382 -7.534 -22.281 1.00 84.81 223 LYS A C 1
ATOM 1845 O O . LYS A 1 223 ? -11.534 -7.278 -21.943 1.00 84.81 223 LYS A O 1
ATOM 1850 N N . LEU A 1 224 ? -9.905 -8.776 -22.335 1.00 83.12 224 LEU A N 1
ATOM 1851 C CA . LEU A 1 224 ? -10.711 -9.949 -22.007 1.00 83.12 224 LEU A CA 1
ATOM 1852 C C . LEU A 1 224 ? -11.209 -9.891 -20.559 1.00 83.12 224 LEU A C 1
ATOM 1854 O O . LEU A 1 224 ? -12.412 -9.967 -20.328 1.00 83.12 224 LEU A O 1
ATOM 1858 N N . ILE A 1 225 ? -10.302 -9.673 -19.604 1.00 78.12 225 ILE A N 1
ATOM 1859 C CA . ILE A 1 225 ? -10.641 -9.647 -18.175 1.00 78.12 225 ILE A CA 1
ATOM 1860 C C . ILE A 1 225 ? -11.596 -8.486 -17.861 1.00 78.12 225 ILE A C 1
ATOM 1862 O O . ILE A 1 225 ? -12.631 -8.677 -17.224 1.00 78.12 225 ILE A O 1
ATOM 1866 N N . LEU A 1 226 ? -11.308 -7.288 -18.379 1.00 75.44 226 LEU A N 1
ATOM 1867 C CA . LEU A 1 226 ? -12.122 -6.098 -18.114 1.00 75.44 226 LEU A CA 1
ATOM 1868 C C . LEU A 1 226 ? -13.518 -6.154 -18.759 1.00 75.44 226 LEU A C 1
ATOM 1870 O O . LEU A 1 226 ? -14.430 -5.483 -18.279 1.00 75.44 226 LEU A O 1
ATOM 1874 N N . THR A 1 227 ? -13.701 -6.933 -19.831 1.00 74.00 227 THR A N 1
ATOM 1875 C CA . THR A 1 227 ? -14.999 -7.075 -20.521 1.00 74.00 227 THR A CA 1
ATOM 1876 C C . THR A 1 227 ? -15.848 -8.231 -19.994 1.00 74.00 227 THR A C 1
ATOM 1878 O O . THR A 1 227 ? -17.072 -8.115 -19.997 1.00 74.00 227 THR A O 1
ATOM 1881 N N . GLN A 1 228 ? -15.239 -9.323 -19.520 1.00 67.62 228 GLN A N 1
ATOM 1882 C CA . GLN A 1 228 ? -15.964 -10.497 -19.017 1.00 67.62 228 GLN A CA 1
ATOM 1883 C C . GLN A 1 228 ? -16.564 -10.300 -17.618 1.00 67.62 228 GLN A C 1
ATOM 1885 O O . GLN A 1 228 ? -17.632 -10.838 -17.340 1.00 67.62 228 GLN A O 1
ATOM 1890 N N . GLU A 1 229 ? -15.931 -9.510 -16.749 1.00 60.78 229 GLU A N 1
ATOM 1891 C CA . GLU A 1 229 ? -16.373 -9.337 -15.354 1.00 60.78 229 GLU A CA 1
ATOM 1892 C C . GLU A 1 229 ? -17.342 -8.155 -15.120 1.00 60.78 229 GLU A C 1
ATOM 1894 O O . GLU A 1 229 ? -17.568 -7.752 -13.983 1.00 60.78 229 GLU A O 1
ATOM 1899 N N . ALA A 1 230 ? -17.968 -7.612 -16.173 1.00 48.59 230 ALA A N 1
ATOM 1900 C CA . ALA A 1 230 ? -19.004 -6.571 -16.083 1.00 48.59 230 ALA A CA 1
ATOM 1901 C C . ALA A 1 230 ? -18.619 -5.347 -15.215 1.00 48.59 230 ALA A C 1
ATOM 1903 O O . ALA A 1 230 ? -19.322 -4.963 -14.279 1.00 48.59 230 ALA A O 1
ATOM 1904 N N . TYR A 1 231 ? -17.536 -4.652 -15.573 1.00 56.50 231 TYR A N 1
ATOM 1905 C CA . TYR A 1 231 ? -17.185 -3.370 -14.957 1.00 56.50 231 TYR A CA 1
ATOM 1906 C C . TYR A 1 231 ? -17.876 -2.176 -15.622 1.00 56.50 231 TYR A C 1
ATOM 1908 O O . TYR A 1 231 ? -17.232 -1.378 -16.307 1.00 56.50 231 TYR A O 1
ATOM 1916 N N . PHE A 1 232 ? -19.162 -1.955 -15.341 1.00 50.97 232 PHE A N 1
ATOM 1917 C CA . PHE A 1 232 ? -19.793 -0.666 -15.681 1.00 50.97 232 PHE A CA 1
ATOM 1918 C C . PHE A 1 232 ? -19.065 0.522 -14.999 1.00 50.97 232 PHE A C 1
ATOM 1920 O O . PHE A 1 232 ? -19.072 1.634 -15.514 1.00 50.97 232 PHE A O 1
ATOM 1927 N N . ASN A 1 233 ? -18.353 0.266 -13.888 1.00 48.84 233 ASN A N 1
ATOM 1928 C CA . ASN A 1 233 ? -17.630 1.270 -13.092 1.00 48.84 233 ASN A CA 1
ATOM 1929 C C . ASN A 1 233 ? -16.148 1.498 -13.480 1.00 48.84 233 ASN A C 1
ATOM 1931 O O . ASN A 1 233 ? -15.577 2.512 -13.076 1.00 48.84 233 ASN A O 1
ATOM 1935 N N . ILE A 1 234 ? -15.503 0.600 -14.244 1.00 48.75 234 ILE A N 1
ATOM 1936 C CA . ILE A 1 234 ? -14.115 0.799 -14.745 1.00 48.75 234 ILE A CA 1
ATOM 1937 C C . ILE A 1 234 ? -14.124 1.362 -16.171 1.00 48.75 234 ILE A C 1
ATOM 1939 O O . ILE A 1 234 ? -13.244 2.141 -16.528 1.00 48.75 234 ILE A O 1
ATOM 1943 N N . ALA A 1 235 ? -15.158 1.056 -16.961 1.00 44.56 235 ALA A N 1
ATOM 1944 C CA . ALA A 1 235 ? -15.302 1.500 -18.350 1.00 44.56 235 ALA A CA 1
ATOM 1945 C C . ALA A 1 235 ? -15.464 3.027 -18.541 1.00 44.56 235 ALA A C 1
ATOM 1947 O O . ALA A 1 235 ? -15.446 3.503 -19.673 1.00 44.56 235 ALA A O 1
ATOM 1948 N N . ILE A 1 236 ? -15.615 3.805 -17.459 1.00 46.31 236 ILE A N 1
ATOM 1949 C CA . ILE A 1 236 ? -15.819 5.266 -17.514 1.00 46.31 236 ILE A CA 1
ATOM 1950 C C . ILE A 1 236 ? -14.495 6.021 -17.746 1.00 46.31 236 ILE A C 1
ATOM 1952 O O . ILE A 1 236 ? -14.502 7.203 -18.080 1.00 46.31 236 ILE A O 1
ATOM 1956 N N . THR A 1 237 ? -13.340 5.358 -17.628 1.00 42.75 237 THR A N 1
ATOM 1957 C CA . THR A 1 237 ? -12.063 5.926 -18.081 1.00 42.75 237 THR A CA 1
ATOM 1958 C C . THR A 1 237 ? -11.757 5.378 -19.473 1.00 42.75 237 THR A C 1
ATOM 1960 O O . THR A 1 237 ? -11.603 4.163 -19.615 1.00 42.75 237 THR A O 1
ATOM 1963 N N . PRO A 1 238 ? -11.659 6.217 -20.520 1.00 42.41 238 PRO A N 1
ATOM 1964 C CA . PRO A 1 238 ? -11.209 5.741 -21.815 1.00 42.41 238 PRO A CA 1
ATOM 1965 C C . PRO A 1 238 ? -9.810 5.150 -21.633 1.00 42.41 238 PRO A C 1
ATOM 1967 O O . PRO A 1 238 ? -8.885 5.845 -21.221 1.00 42.41 238 PRO A O 1
ATOM 1970 N N . LEU A 1 239 ? -9.657 3.863 -21.946 1.00 48.62 239 LEU A N 1
ATOM 1971 C CA . LEU A 1 239 ? -8.381 3.132 -21.893 1.00 48.62 239 LEU A CA 1
ATOM 1972 C C . LEU A 1 239 ? -7.313 3.711 -22.849 1.00 48.62 239 LEU A C 1
ATOM 1974 O O . LEU A 1 239 ? -6.185 3.225 -22.883 1.00 48.62 239 LEU A O 1
ATOM 1978 N N . PHE A 1 240 ? -7.670 4.744 -23.617 1.00 35.81 240 PHE A N 1
ATOM 1979 C CA . PHE A 1 240 ? -6.855 5.405 -24.623 1.00 35.81 240 PHE A CA 1
ATOM 1980 C C . PHE A 1 240 ? -7.105 6.919 -24.592 1.00 35.81 240 PHE A C 1
ATOM 1982 O O . PHE A 1 240 ? -7.918 7.417 -25.365 1.00 35.81 240 PHE A O 1
ATOM 1989 N N . PHE A 1 241 ? -6.411 7.628 -23.703 1.00 35.53 241 PHE A N 1
ATOM 1990 C CA . PHE A 1 241 ? -5.953 9.003 -23.922 1.00 35.53 241 PHE A CA 1
ATOM 1991 C C . PHE A 1 241 ? -4.571 9.167 -23.283 1.00 35.53 241 PHE A C 1
ATOM 1993 O O . PHE A 1 241 ? -4.332 8.561 -22.210 1.00 35.53 241 PHE A O 1
#

Mean predicted aligned error: 6.98 Å

InterPro domains:
  IPR001387 Cro/C1-type, helix-turn-helix domain [PF01381] (11-63)
  IPR001387 Cro/C1-type, helix-turn-helix domain [PS50943] (10-63)
  IPR001387 Cro/C1-type, helix-turn-helix domain [SM00530] (9-63)
  IPR001387 Cro/C1-type, helix-turn-helix domain [cd00093] (7-63)
  IPR010982 Lambda repressor-like, DNA-binding domain superfamily [SSF47413] (5-64)
  IPR011990 Tetratricopeptide-like helical domain superfamily [G3DSA:1.25.40.10] (1-237)
  IPR053163 HTH-type transcriptional regulator Rgg-like [PTHR37038] (3-233)

Secondary structure (DSSP, 8-state):
---SSHHHHHHHHHHHTT--HHHHHTTTS-HHHHHHHHTTS----HHHHHHHHHTT---HHHHHHHHHTT-HHHHHHHHHHHHHHTT-HHHHHHHH--GGG-S-HHHHHHHHHHTS-TT--GGG--HHHHHHHHHHHHHHHT-SS--HHHHHHHHHHHT--S--S-HHHHHHHHHHHHHHHHTGGGS-HHHHHHHHHHHHHHHHHHHHTT-HHHHHHHHHHHHHHHHHTT-TTTTTS-S--

Sequence (241 aa):
MEFKHYGEIVYKIRQDRNMSLKEAAGDAITPNNLSRFEKGLATVKVDTFFEILSKFNLDVEDFAELLNIQDEVGQRIKQFANALSKNDQMKARQILGKKSEWTNLKEYYTLKLSTISQAKKLDELTPDELEAIHYLIDYILSIDKLYIRDFVIVSVLLNFEVQCFEVQFLEYLESLIVKGLEEVKYRTVEFARTYAHSGITLMKTYSRYGYYDKAEKLIYKLKLILTQEAYFNIAITPLFF

Solvent-accessible surface area (backbone atoms only — not comparable to full-atom values): 14006 Å² total; per-residue (Å²): 136,89,72,92,35,74,27,38,54,53,41,49,53,34,57,77,67,72,51,51,54,59,68,45,24,52,90,63,43,54,43,67,57,47,53,32,19,29,68,58,73,43,86,78,56,70,68,43,50,53,54,35,53,67,63,67,80,61,56,74,66,59,54,52,52,62,51,46,76,67,34,65,66,53,44,52,49,51,55,29,53,56,22,52,78,68,70,33,60,68,58,25,53,62,67,63,58,58,76,89,80,46,92,51,63,70,57,52,34,45,55,55,59,66,73,52,68,45,84,51,51,76,90,72,53,48,75,69,55,49,50,34,50,52,52,52,49,56,51,56,76,71,51,93,67,81,53,81,72,49,52,54,46,51,50,54,62,51,54,43,71,48,90,83,71,58,68,66,58,54,52,52,53,48,51,44,36,51,57,54,57,74,53,35,95,80,54,55,72,67,58,49,48,51,38,52,50,52,49,52,44,49,32,51,42,28,47,74,69,68,38,49,74,56,22,52,53,49,51,52,52,53,52,49,54,58,61,73,69,68,41,80,83,61,66,78,55,70,96,76,126

Organism: Streptococcus mitis (NCBI:txid28037)

Nearest PDB structures (foldseek):
  7zcv-assembly1_A  TM=7.090E-01  e=1.074E-04  Streptococcus pneumoniae
  5v5u-assembly1_B  TM=4.842E-01  e=9.790E-04  Enterococcus faecalis V583
  2axv-assembly1_D  TM=4.835E-01  e=4.338E-03  Enterococcus faecalis
  2axz-assembly3_C  TM=4.974E-01  e=4.967E-03  Enterococcus faecalis